Protein AF-A0A7S0FJV2-F1 (afdb_monomer_lite)

Sequence (209 aa):
AKVSASIRRDFRAVAHKWACENKHIDLDEATIHVRCGDIIQSRGWTEYGFIPYRAYSRILQQTTRSIGIITSSFDRDECRSNDCAHIDKCKVLIMDLQSFLQETYPHAKVSIRNEPEETLVSAFSRMTLSMRSVCSPSTFCLYPTIATVGEGYFARSDLYPFVSEIAAQPDSNLRVIEEDFLSIQQMYELNLTSTEALIGWLRRTSSEK

Organism: NCBI:txid265543

Radius of gyration: 16.4 Å; chains: 1; bounding box: 47×38×43 Å

Structure (mmCIF, N/CA/C/O backbone):
data_AF-A0A7S0FJV2-F1
#
_entry.id   AF-A0A7S0FJV2-F1
#
loop_
_atom_site.group_PDB
_atom_site.id
_atom_site.type_symbol
_atom_site.label_atom_id
_atom_site.label_alt_id
_atom_site.label_comp_id
_atom_site.label_asym_id
_atom_site.label_entity_id
_atom_site.label_seq_id
_atom_site.pdbx_PDB_ins_code
_atom_site.Cartn_x
_atom_site.Cartn_y
_atom_site.Cartn_z
_atom_site.occupancy
_atom_site.B_iso_or_equiv
_atom_site.auth_seq_id
_atom_site.auth_comp_id
_atom_site.auth_asym_id
_atom_site.auth_atom_id
_atom_site.pdbx_PDB_model_num
ATOM 1 N N . ALA A 1 1 ? -2.326 5.764 -22.444 1.00 60.31 1 ALA A N 1
ATOM 2 C CA . ALA A 1 1 ? -1.489 4.842 -23.238 1.00 60.31 1 ALA A CA 1
ATOM 3 C C . ALA A 1 1 ? 0.007 5.193 -23.196 1.00 60.31 1 ALA A C 1
ATOM 5 O O . ALA A 1 1 ? 0.760 4.476 -22.556 1.00 60.31 1 ALA A O 1
ATOM 6 N N . LYS A 1 2 ? 0.491 6.288 -23.816 1.00 63.69 2 LYS A N 1
ATOM 7 C CA . LYS A 1 2 ? 1.955 6.550 -23.883 1.00 63.69 2 LYS A CA 1
ATOM 8 C C . LYS A 1 2 ? 2.614 6.871 -22.528 1.00 63.69 2 LYS A C 1
ATOM 10 O O . LYS A 1 2 ? 3.722 6.414 -22.270 1.00 63.69 2 LYS A O 1
ATOM 15 N N . VAL A 1 3 ? 1.926 7.618 -21.660 1.00 67.62 3 VAL A N 1
ATOM 16 C CA . VAL A 1 3 ? 2.462 8.043 -20.351 1.00 67.62 3 VAL A CA 1
ATOM 17 C C . VAL A 1 3 ? 2.619 6.859 -19.389 1.00 67.62 3 VAL A C 1
ATOM 19 O O . VAL A 1 3 ? 3.683 6.694 -18.800 1.00 67.62 3 VAL A O 1
ATOM 22 N N . SER A 1 4 ? 1.621 5.973 -19.299 1.00 76.38 4 SER A N 1
ATOM 23 C CA . SER A 1 4 ? 1.687 4.764 -18.463 1.00 76.38 4 SER A CA 1
ATOM 24 C C . SER A 1 4 ? 2.800 3.813 -18.911 1.00 76.38 4 SER A C 1
ATOM 26 O O . SER A 1 4 ? 3.532 3.293 -18.075 1.00 76.38 4 SER A O 1
ATOM 28 N N . ALA A 1 5 ? 2.996 3.632 -20.221 1.00 84.00 5 ALA A N 1
ATOM 29 C CA . ALA A 1 5 ? 4.076 2.797 -20.741 1.00 84.00 5 ALA A CA 1
ATOM 30 C C . ALA A 1 5 ? 5.479 3.323 -20.374 1.00 84.00 5 ALA A C 1
ATOM 32 O O . ALA A 1 5 ? 6.322 2.528 -19.955 1.00 84.00 5 ALA A O 1
ATOM 33 N N . SER A 1 6 ? 5.724 4.639 -20.479 1.00 88.25 6 SER A N 1
ATOM 34 C CA . SER A 1 6 ? 7.012 5.230 -20.070 1.00 88.25 6 SER A CA 1
ATOM 35 C C . SER A 1 6 ? 7.238 5.093 -18.568 1.00 88.25 6 SER A C 1
ATOM 37 O O . SER A 1 6 ? 8.293 4.616 -18.167 1.00 88.25 6 SER A O 1
ATOM 39 N N . ILE A 1 7 ? 6.228 5.417 -17.748 1.00 89.00 7 ILE A N 1
ATOM 40 C CA . ILE A 1 7 ? 6.303 5.281 -16.283 1.00 89.00 7 ILE A CA 1
ATOM 41 C C . ILE A 1 7 ? 6.693 3.853 -15.903 1.00 89.00 7 ILE A C 1
ATOM 43 O O . ILE A 1 7 ? 7.646 3.662 -15.151 1.00 89.00 7 ILE A O 1
ATOM 47 N N . ARG A 1 8 ? 6.007 2.847 -16.465 1.00 91.31 8 ARG A N 1
ATOM 48 C CA . ARG A 1 8 ? 6.313 1.434 -16.204 1.00 91.31 8 ARG A CA 1
ATOM 49 C C . ARG A 1 8 ? 7.752 1.093 -16.558 1.00 91.31 8 ARG A C 1
ATOM 51 O O . ARG A 1 8 ? 8.436 0.472 -15.754 1.00 91.31 8 ARG A O 1
ATOM 58 N N . ARG A 1 9 ? 8.215 1.487 -17.746 1.00 93.88 9 ARG A N 1
ATOM 59 C CA . ARG A 1 9 ? 9.586 1.211 -18.191 1.00 93.88 9 ARG A CA 1
ATOM 60 C C . ARG A 1 9 ? 10.610 1.827 -17.239 1.00 93.88 9 ARG A C 1
ATOM 62 O O . ARG A 1 9 ? 11.524 1.130 -16.809 1.00 93.88 9 ARG A O 1
ATOM 69 N N . ASP A 1 10 ? 10.447 3.104 -16.917 1.00 94.50 10 ASP A N 1
ATOM 70 C CA . ASP A 1 10 ? 11.456 3.873 -16.193 1.00 94.50 10 ASP A CA 1
ATOM 71 C C . ASP A 1 10 ? 11.527 3.432 -14.717 1.00 94.50 10 ASP A C 1
ATOM 73 O O . ASP A 1 10 ? 12.614 3.144 -14.215 1.00 94.50 10 ASP A O 1
ATOM 77 N N . PHE A 1 11 ? 10.381 3.244 -14.048 1.00 95.38 11 PHE A N 1
ATOM 78 C CA . PHE A 1 11 ? 10.344 2.709 -12.679 1.00 95.38 11 PHE A CA 1
ATOM 79 C C . PHE A 1 11 ? 10.870 1.274 -12.600 1.00 95.38 11 PHE A C 1
ATOM 81 O O . PHE A 1 11 ? 11.660 0.969 -11.708 1.00 95.38 11 PHE A O 1
ATOM 88 N N . ARG A 1 12 ? 10.490 0.391 -13.536 1.00 96.38 12 ARG A N 1
ATOM 89 C CA . ARG A 1 12 ? 11.001 -0.991 -13.552 1.00 96.38 12 ARG A CA 1
ATOM 90 C C . ARG A 1 12 ? 12.506 -1.029 -13.773 1.00 96.38 12 ARG A C 1
ATOM 92 O O . ARG A 1 12 ? 13.179 -1.814 -13.118 1.00 96.38 12 ARG A O 1
ATOM 99 N N . ALA A 1 13 ? 13.052 -0.181 -14.646 1.00 97.12 13 ALA A N 1
ATOM 100 C CA . ALA A 1 13 ? 14.495 -0.108 -14.866 1.00 97.12 13 ALA A CA 1
ATOM 101 C C . ALA A 1 13 ? 15.247 0.289 -13.584 1.00 97.12 13 ALA A C 1
ATOM 103 O O . ALA A 1 13 ? 16.232 -0.360 -13.227 1.00 97.12 13 ALA A O 1
ATOM 104 N N . VAL A 1 14 ? 14.755 1.304 -12.865 1.00 96.62 14 VAL A N 1
ATOM 105 C CA . VAL A 1 14 ? 15.320 1.717 -11.570 1.00 96.62 14 VAL A CA 1
ATOM 106 C C . VAL A 1 14 ? 15.195 0.598 -10.536 1.00 96.62 14 VAL A C 1
ATOM 108 O O . VAL A 1 14 ? 16.185 0.258 -9.893 1.00 96.62 14 VAL A O 1
ATOM 111 N N . ALA A 1 15 ? 14.018 -0.020 -10.421 1.00 96.88 15 ALA A N 1
ATOM 112 C CA . ALA A 1 15 ? 13.769 -1.082 -9.453 1.00 96.88 15 ALA A CA 1
ATOM 113 C C . ALA A 1 15 ? 14.636 -2.323 -9.708 1.00 96.88 15 ALA A C 1
ATOM 115 O O . ALA A 1 15 ? 15.231 -2.868 -8.781 1.00 96.88 15 ALA A O 1
ATOM 116 N N . HIS A 1 16 ? 14.776 -2.743 -10.969 1.00 96.44 16 HIS A N 1
ATOM 117 C CA . HIS A 1 16 ? 15.658 -3.846 -11.345 1.00 96.44 16 HIS A CA 1
ATOM 118 C C . HIS A 1 16 ? 17.121 -3.537 -11.046 1.00 96.44 16 HIS A C 1
ATOM 120 O O . HIS A 1 16 ? 17.819 -4.392 -10.504 1.00 96.44 16 HIS A O 1
ATOM 126 N N . LYS A 1 17 ? 17.590 -2.324 -11.367 1.00 97.12 17 LYS A N 1
ATOM 127 C CA . LYS A 1 17 ? 18.953 -1.905 -11.030 1.00 97.12 17 LYS A CA 1
ATOM 128 C C . LYS A 1 17 ? 19.183 -1.975 -9.519 1.00 97.12 17 LYS A C 1
ATOM 130 O O . LYS A 1 17 ? 20.144 -2.606 -9.087 1.00 97.12 17 LYS A O 1
ATOM 135 N N . TRP A 1 18 ? 18.266 -1.413 -8.732 1.00 96.62 18 TRP A N 1
ATOM 136 C CA . TRP A 1 18 ? 18.339 -1.449 -7.274 1.00 96.62 18 TRP A CA 1
ATOM 137 C C . TRP A 1 18 ? 18.360 -2.886 -6.735 1.00 96.62 18 TRP A C 1
ATOM 139 O O . TRP A 1 18 ? 19.206 -3.210 -5.906 1.00 96.62 18 TRP A O 1
ATOM 149 N N . ALA A 1 19 ? 17.509 -3.780 -7.247 1.00 94.75 19 ALA A N 1
ATOM 150 C CA . ALA A 1 19 ? 17.486 -5.183 -6.827 1.00 94.75 19 ALA A CA 1
ATOM 151 C C . ALA A 1 19 ? 18.783 -5.934 -7.184 1.00 94.75 19 ALA A C 1
ATOM 153 O O . ALA A 1 19 ? 19.261 -6.760 -6.407 1.00 94.75 19 ALA A O 1
ATOM 154 N N . CYS A 1 20 ? 19.394 -5.629 -8.333 1.00 95.62 20 CYS A N 1
ATOM 155 C CA . CYS A 1 20 ? 20.691 -6.186 -8.722 1.00 95.62 20 CYS A CA 1
ATOM 156 C C . CYS A 1 20 ? 21.828 -5.750 -7.786 1.00 95.62 20 CYS A C 1
ATOM 158 O O . CYS A 1 20 ? 22.738 -6.541 -7.530 1.00 95.62 20 CYS A O 1
ATOM 160 N N . GLU A 1 21 ? 21.775 -4.513 -7.291 1.00 95.88 21 GLU A N 1
ATOM 161 C CA . GLU A 1 21 ? 22.756 -3.934 -6.365 1.00 95.88 21 GLU A CA 1
ATOM 162 C C . GLU A 1 21 ? 22.513 -4.382 -4.910 1.00 95.88 21 GLU A C 1
ATOM 164 O O . GLU A 1 21 ? 23.459 -4.484 -4.132 1.00 95.88 21 GLU A O 1
ATOM 169 N N . ASN A 1 22 ? 21.274 -4.741 -4.555 1.00 94.12 22 ASN A N 1
ATOM 170 C CA . ASN A 1 22 ? 20.848 -5.050 -3.186 1.00 94.12 22 ASN A CA 1
ATOM 171 C C . ASN A 1 22 ? 20.322 -6.485 -3.028 1.00 94.12 22 ASN A C 1
ATOM 173 O O . ASN A 1 22 ? 19.273 -6.722 -2.435 1.00 94.12 22 ASN A O 1
ATOM 177 N N . LYS A 1 23 ? 21.074 -7.475 -3.522 1.00 89.25 23 LYS A N 1
ATOM 178 C CA . LYS A 1 23 ? 20.675 -8.902 -3.522 1.00 89.25 23 LYS A CA 1
ATOM 179 C C . LYS A 1 23 ? 20.395 -9.512 -2.143 1.00 89.25 23 LYS A C 1
ATOM 181 O O . LYS A 1 23 ? 19.857 -10.609 -2.069 1.00 89.25 23 LYS A O 1
ATOM 186 N N . HIS A 1 24 ? 20.818 -8.843 -1.074 1.00 87.75 24 HIS A N 1
ATOM 187 C CA . HIS A 1 24 ? 20.597 -9.270 0.305 1.00 87.75 24 HIS A CA 1
ATOM 188 C C . HIS A 1 24 ? 19.218 -8.855 0.842 1.00 87.75 24 HIS A C 1
ATOM 190 O O . HIS A 1 24 ? 18.839 -9.296 1.922 1.00 87.75 24 HIS A O 1
ATOM 196 N N . ILE A 1 25 ? 18.480 -8.004 0.120 1.00 86.81 25 ILE A N 1
ATOM 197 C CA . ILE A 1 25 ? 17.163 -7.534 0.540 1.00 86.81 25 ILE A CA 1
ATOM 198 C C . ILE A 1 25 ? 16.079 -8.456 -0.020 1.00 86.81 25 ILE A C 1
ATOM 200 O O . ILE A 1 25 ? 15.917 -8.589 -1.233 1.00 86.81 25 ILE A O 1
ATOM 204 N N . ASP A 1 26 ? 15.292 -9.042 0.881 1.00 89.12 26 ASP A N 1
ATOM 205 C CA . ASP A 1 26 ? 14.127 -9.852 0.528 1.00 89.12 26 ASP A CA 1
ATOM 206 C C . ASP A 1 26 ? 13.059 -8.994 -0.161 1.00 89.12 26 ASP A C 1
ATOM 208 O O . ASP A 1 26 ? 12.546 -8.042 0.436 1.00 89.12 26 ASP A O 1
ATOM 212 N N . LEU A 1 27 ? 12.682 -9.360 -1.386 1.00 95.12 27 LEU A N 1
ATOM 213 C CA . LEU A 1 27 ? 11.499 -8.828 -2.063 1.00 95.12 27 LEU A CA 1
ATOM 214 C C . LEU A 1 27 ? 10.254 -9.626 -1.664 1.00 95.12 27 LEU A C 1
ATOM 216 O O . LEU A 1 27 ? 10.290 -10.853 -1.552 1.00 95.12 27 LEU A O 1
ATOM 220 N N . ASP A 1 28 ? 9.144 -8.920 -1.478 1.00 97.62 28 ASP A N 1
ATOM 221 C CA . ASP A 1 28 ? 7.864 -9.531 -1.135 1.00 97.62 28 ASP A CA 1
ATOM 222 C C . ASP A 1 28 ? 7.070 -9.890 -2.396 1.00 97.62 28 ASP A C 1
ATOM 224 O O . ASP A 1 28 ? 7.066 -9.151 -3.383 1.00 97.62 28 ASP A O 1
ATOM 228 N N . GLU A 1 29 ? 6.368 -11.023 -2.363 1.00 97.81 29 GLU A N 1
ATOM 229 C CA . GLU A 1 29 ? 5.484 -11.438 -3.452 1.00 97.81 29 GLU A CA 1
ATOM 230 C C . GLU A 1 29 ? 4.311 -10.461 -3.600 1.00 97.81 29 GLU A C 1
ATOM 232 O O . GLU A 1 29 ? 3.931 -10.107 -4.718 1.00 97.81 29 GLU A O 1
ATOM 237 N N . ALA A 1 30 ? 3.780 -9.980 -2.475 1.00 98.62 30 ALA A N 1
ATOM 238 C CA . ALA A 1 30 ? 2.807 -8.905 -2.427 1.00 98.62 30 ALA A CA 1
ATOM 239 C C . ALA A 1 30 ? 3.289 -7.744 -1.554 1.00 98.62 30 ALA A C 1
ATOM 241 O O . ALA A 1 30 ? 3.930 -7.936 -0.524 1.00 98.62 30 ALA A O 1
ATOM 242 N N . THR A 1 31 ? 2.925 -6.527 -1.934 1.00 98.62 31 THR A N 1
ATOM 243 C CA . THR A 1 31 ? 3.231 -5.312 -1.179 1.00 98.62 31 THR A CA 1
ATOM 244 C C . THR A 1 31 ? 1.975 -4.501 -0.943 1.00 98.62 31 THR A C 1
ATOM 246 O O . THR A 1 31 ? 1.162 -4.335 -1.849 1.00 98.62 31 THR A O 1
ATOM 249 N N . ILE A 1 32 ? 1.835 -3.949 0.255 1.00 98.62 32 ILE A N 1
ATOM 250 C CA . ILE A 1 32 ? 0.732 -3.071 0.633 1.00 98.62 32 ILE A CA 1
ATOM 251 C C . ILE A 1 32 ? 1.340 -1.772 1.132 1.00 98.62 32 ILE A C 1
ATOM 253 O O . ILE A 1 32 ? 2.047 -1.775 2.132 1.00 98.62 32 ILE A O 1
ATOM 257 N N . HIS A 1 33 ? 1.056 -0.658 0.470 1.00 97.81 33 HIS A N 1
ATOM 258 C CA . HIS A 1 33 ? 1.359 0.655 1.018 1.00 97.81 33 HIS A CA 1
ATOM 259 C C . HIS A 1 33 ? 0.178 1.159 1.847 1.00 97.81 33 HIS A C 1
ATOM 261 O O . HIS A 1 33 ? -0.945 1.257 1.339 1.00 97.81 33 HIS A O 1
ATOM 267 N N . VAL A 1 34 ? 0.458 1.555 3.088 1.00 95.50 34 VAL A N 1
ATOM 268 C CA . VAL A 1 34 ? -0.508 2.186 3.987 1.00 95.50 34 VAL A CA 1
ATOM 269 C C . VAL A 1 34 ? 0.027 3.546 4.415 1.00 95.50 34 VAL A C 1
ATOM 271 O O . VAL A 1 34 ? 1.052 3.647 5.084 1.00 95.50 34 VAL A O 1
ATOM 274 N N . ARG A 1 35 ? -0.689 4.612 4.044 1.00 91.25 35 ARG A N 1
ATOM 275 C CA . ARG A 1 35 ? -0.499 5.931 4.662 1.00 91.25 35 ARG A CA 1
ATOM 276 C C . ARG A 1 35 ? -1.209 5.925 6.006 1.00 91.25 35 ARG A C 1
ATOM 278 O O . ARG A 1 35 ? -2.314 5.404 6.084 1.00 91.25 35 ARG A O 1
ATOM 285 N N . CYS A 1 36 ? -0.602 6.496 7.039 1.00 84.88 36 CYS A N 1
ATOM 286 C CA . CYS A 1 36 ? -1.218 6.484 8.358 1.00 84.88 36 CYS A CA 1
ATOM 287 C C . CYS A 1 36 ? -1.049 7.787 9.155 1.00 84.88 36 CYS A C 1
ATOM 289 O O . CYS A 1 36 ? -2.040 8.273 9.690 1.00 84.88 36 CYS A O 1
ATOM 291 N N . GLY A 1 37 ? 0.160 8.360 9.233 1.00 78.06 37 GLY A N 1
ATOM 292 C CA . GLY A 1 37 ? 0.485 9.439 10.184 1.00 78.06 37 GLY A CA 1
ATOM 293 C C . GLY A 1 37 ? -0.486 10.622 10.152 1.00 78.06 37 GLY A C 1
ATOM 294 O O . GLY A 1 37 ? -1.312 10.796 11.049 1.00 78.06 37 GLY A O 1
ATOM 295 N N . ASP A 1 38 ? -0.420 11.411 9.091 1.00 73.75 38 ASP A N 1
ATOM 296 C CA . ASP A 1 38 ? -1.220 12.619 8.923 1.00 73.75 38 ASP A CA 1
ATOM 297 C C . ASP A 1 38 ? -2.704 12.384 8.605 1.00 73.75 38 ASP A C 1
ATOM 299 O O . ASP A 1 38 ? -3.506 13.313 8.714 1.00 73.75 38 ASP A O 1
ATOM 303 N N . ILE A 1 39 ? -3.116 11.159 8.269 1.00 80.69 39 ILE A N 1
ATOM 304 C CA . ILE A 1 39 ? -4.518 10.876 7.927 1.00 80.69 39 ILE A CA 1
ATOM 305 C C . ILE A 1 39 ? -5.408 10.635 9.155 1.00 80.69 39 ILE A C 1
ATOM 307 O O . ILE A 1 39 ? -6.621 10.775 9.056 1.00 80.69 39 ILE A O 1
ATOM 311 N N . ILE A 1 40 ? -4.854 10.341 10.337 1.00 76.00 40 ILE A N 1
ATOM 312 C CA . ILE A 1 40 ? -5.668 10.016 11.528 1.00 76.00 40 ILE A CA 1
ATOM 313 C C . ILE A 1 40 ? -6.412 11.233 12.114 1.00 76.00 40 ILE A C 1
ATOM 315 O O . ILE A 1 40 ? -7.407 11.048 12.817 1.00 76.00 40 ILE A O 1
ATOM 319 N N . GLN A 1 41 ? -5.977 12.473 11.852 1.00 69.12 41 GLN A N 1
ATOM 320 C CA . GLN A 1 41 ? -6.631 13.680 12.401 1.00 69.12 41 GLN A CA 1
ATOM 321 C C . GLN A 1 41 ? -6.789 14.852 11.423 1.00 69.12 41 GLN A C 1
ATOM 323 O O . GLN A 1 41 ? -7.254 15.923 11.823 1.00 69.12 41 GLN A O 1
ATOM 328 N N . SER A 1 42 ? -6.445 14.674 10.148 1.00 71.88 42 SER A N 1
ATOM 329 C CA . SER A 1 42 ? -6.661 15.718 9.143 1.00 71.88 42 SER A CA 1
ATOM 330 C C . SER A 1 42 ? -8.153 15.910 8.865 1.00 71.88 42 SER A C 1
ATOM 332 O O . SER A 1 42 ? -8.807 15.080 8.246 1.00 71.88 42 SER A O 1
ATOM 334 N N . ARG A 1 43 ? -8.730 17.021 9.330 1.00 74.06 43 ARG A N 1
ATOM 335 C CA . ARG A 1 43 ? -10.146 17.330 9.085 1.00 74.06 43 ARG A CA 1
ATOM 336 C C . ARG A 1 43 ? -10.367 17.800 7.648 1.00 74.06 43 ARG A C 1
ATOM 338 O O . ARG A 1 43 ? -9.667 18.687 7.174 1.00 74.06 43 ARG A O 1
ATOM 345 N N . GLY A 1 44 ? -11.403 17.259 7.008 1.00 75.00 44 GLY A N 1
ATOM 346 C CA . GLY A 1 44 ? -11.912 17.747 5.721 1.00 75.00 44 GLY A CA 1
ATOM 347 C C . GLY A 1 44 ? -11.227 17.179 4.479 1.00 75.00 44 GLY A C 1
ATOM 348 O O . GLY A 1 44 ? -11.586 17.574 3.377 1.00 75.00 44 GLY A O 1
ATOM 349 N N . TRP A 1 45 ? -10.273 16.262 4.635 1.00 83.19 45 TRP A N 1
ATOM 350 C CA . TRP A 1 45 ? -9.694 15.529 3.511 1.00 83.19 45 TRP A CA 1
ATOM 351 C C . TRP A 1 45 ? -10.605 14.361 3.131 1.00 83.19 45 TRP A C 1
ATOM 353 O O . TRP A 1 45 ? -10.919 13.500 3.959 1.00 83.19 45 TRP A O 1
ATOM 363 N N . THR A 1 46 ? -11.033 14.339 1.875 1.00 88.19 46 THR A N 1
ATOM 364 C CA . THR A 1 46 ? -11.916 13.305 1.315 1.00 88.19 46 THR A CA 1
ATOM 365 C C . THR A 1 46 ? -11.152 12.328 0.440 1.00 88.19 46 THR A C 1
ATOM 367 O O . THR A 1 46 ? -11.601 11.210 0.212 1.00 88.19 46 THR A O 1
ATOM 370 N N . GLU A 1 47 ? -9.970 12.729 -0.013 1.00 91.06 47 GLU A N 1
ATOM 371 C CA . GLU A 1 47 ? -9.140 12.026 -0.973 1.00 91.06 47 GLU A CA 1
ATOM 372 C C . GLU A 1 47 ? -8.173 11.018 -0.326 1.00 91.06 47 GLU A C 1
ATOM 374 O O . GLU A 1 47 ? -7.529 10.236 -1.030 1.00 91.06 47 GLU A O 1
ATOM 379 N N . TYR A 1 48 ? -8.081 11.000 1.006 1.00 92.00 48 TYR A N 1
ATOM 380 C CA . TYR A 1 48 ? -7.235 10.090 1.782 1.00 92.00 48 TYR A CA 1
ATOM 381 C C . TYR A 1 48 ? -8.047 9.249 2.758 1.00 92.00 48 TYR A C 1
ATOM 383 O O . TYR A 1 48 ? -9.085 9.687 3.256 1.00 92.00 48 TYR A O 1
ATOM 391 N N . GLY A 1 49 ? -7.539 8.057 3.077 1.00 92.94 49 GLY A N 1
ATOM 392 C CA . GLY A 1 49 ? -8.150 7.188 4.071 1.00 92.94 49 GLY A CA 1
ATOM 393 C C . GLY A 1 49 ? -7.636 5.752 4.031 1.00 92.94 49 GLY A C 1
ATOM 394 O O . GLY A 1 49 ? -6.582 5.469 3.454 1.00 92.94 49 GLY A O 1
ATOM 395 N N . PHE A 1 50 ? -8.390 4.848 4.652 1.00 94.69 50 PHE A N 1
ATOM 396 C CA . PHE A 1 50 ? -7.979 3.464 4.888 1.00 94.69 50 PHE A CA 1
ATOM 397 C C . PHE A 1 50 ? -8.786 2.467 4.059 1.00 94.69 50 PHE A C 1
ATOM 399 O O . PHE A 1 50 ? -10.010 2.529 4.001 1.00 94.69 50 PHE A O 1
ATOM 406 N N . ILE A 1 51 ? -8.105 1.497 3.453 1.00 95.75 51 ILE A N 1
ATOM 407 C CA . ILE A 1 51 ? -8.764 0.388 2.759 1.00 95.75 51 ILE A CA 1
ATOM 408 C C . ILE A 1 51 ? -9.297 -0.604 3.814 1.00 95.75 51 ILE A C 1
ATOM 410 O O . ILE A 1 51 ? -8.537 -0.990 4.707 1.00 95.75 51 ILE A O 1
ATOM 414 N N . PRO A 1 52 ? -10.566 -1.052 3.735 1.00 96.06 52 PRO A N 1
ATOM 415 C CA . PRO A 1 52 ? -11.087 -2.069 4.646 1.00 96.06 52 PRO A CA 1
ATOM 416 C C . PRO A 1 52 ? -10.357 -3.403 4.455 1.00 96.06 52 PRO A C 1
ATOM 418 O O . PRO A 1 52 ? -10.052 -3.807 3.332 1.00 96.06 52 PRO A O 1
ATOM 421 N N . TYR A 1 53 ? -10.132 -4.146 5.539 1.00 96.81 53 TYR A N 1
ATOM 422 C CA . TYR A 1 53 ? -9.247 -5.316 5.523 1.00 96.81 53 TYR A CA 1
ATOM 423 C C . TYR A 1 53 ? -9.713 -6.433 4.580 1.00 96.81 53 TYR A C 1
ATOM 425 O O . TYR A 1 53 ? -8.905 -7.115 3.944 1.00 96.81 53 TYR A O 1
ATOM 433 N N . ARG A 1 54 ? -11.031 -6.562 4.398 1.00 95.31 54 ARG A N 1
ATOM 434 C CA . ARG A 1 54 ? -11.636 -7.491 3.432 1.00 95.31 54 ARG A CA 1
ATOM 435 C C . ARG A 1 54 ? -11.184 -7.264 1.984 1.00 95.31 54 ARG A C 1
ATOM 437 O O . ARG A 1 54 ? -11.145 -8.225 1.222 1.00 95.31 54 ARG A O 1
ATOM 444 N N . ALA A 1 55 ? -10.822 -6.038 1.601 1.00 96.56 55 ALA A N 1
ATOM 445 C CA . ALA A 1 55 ? -10.339 -5.758 0.250 1.00 96.56 55 ALA A CA 1
ATOM 446 C C . ALA A 1 55 ? -8.996 -6.461 0.002 1.00 96.56 55 ALA A C 1
ATOM 448 O O . ALA A 1 55 ? -8.808 -7.100 -1.030 1.00 96.56 55 ALA A O 1
ATOM 449 N N . TYR A 1 56 ? -8.094 -6.468 0.993 1.00 97.38 56 TYR A N 1
ATOM 450 C CA . TYR A 1 56 ? -6.842 -7.227 0.901 1.00 97.38 56 TYR A CA 1
ATOM 451 C C . TYR A 1 56 ? -7.093 -8.732 0.743 1.00 97.38 56 TYR A C 1
ATOM 453 O O . TYR A 1 56 ? -6.361 -9.404 0.022 1.00 97.38 56 TYR A O 1
ATOM 461 N N . SER A 1 57 ? -8.152 -9.262 1.365 1.00 94.81 57 SER A N 1
ATOM 462 C CA . SER A 1 57 ? -8.538 -10.678 1.233 1.00 94.81 57 SER A CA 1
ATOM 463 C C . SER A 1 57 ? -9.040 -11.053 -0.164 1.00 94.81 57 SER A C 1
ATOM 465 O O . SER A 1 57 ? -8.923 -12.203 -0.570 1.00 94.81 57 SER A O 1
ATOM 467 N N . ARG A 1 58 ? -9.610 -10.092 -0.899 1.00 95.19 58 ARG A N 1
ATOM 468 C CA . ARG A 1 58 ? -10.094 -10.287 -2.275 1.00 95.19 58 ARG A CA 1
ATOM 469 C C . ARG A 1 58 ? -8.990 -10.103 -3.312 1.00 95.19 58 ARG A C 1
ATOM 471 O O . ARG A 1 58 ? -9.023 -10.740 -4.358 1.00 95.19 58 ARG A O 1
ATOM 478 N N . ILE A 1 59 ? -8.029 -9.230 -3.018 1.00 96.88 59 ILE A N 1
ATOM 479 C CA . ILE A 1 59 ? -6.934 -8.887 -3.928 1.00 96.88 59 ILE A CA 1
ATOM 480 C C . ILE A 1 59 ? -5.801 -9.915 -3.862 1.00 96.88 59 ILE A C 1
ATOM 482 O O . ILE A 1 59 ? -5.266 -10.316 -4.897 1.00 96.88 59 ILE A O 1
ATOM 486 N N . LEU A 1 60 ? -5.392 -10.314 -2.656 1.00 97.19 60 LEU A N 1
ATOM 487 C CA . LEU A 1 60 ? -4.267 -11.227 -2.470 1.00 97.19 60 LEU A CA 1
ATOM 488 C C . LEU A 1 60 ? -4.689 -12.685 -2.692 1.00 97.19 60 LEU A C 1
ATOM 490 O O . LEU A 1 60 ? -5.842 -13.064 -2.504 1.00 97.19 60 LEU A O 1
ATOM 494 N N . GLN A 1 61 ? -3.741 -13.518 -3.123 1.00 95.25 61 GLN A N 1
ATOM 495 C CA . GLN A 1 61 ? -3.993 -14.937 -3.362 1.00 95.25 61 GLN A CA 1
ATOM 496 C C . GLN A 1 61 ? -3.719 -15.751 -2.099 1.00 95.25 61 GLN A C 1
ATOM 498 O O . GLN A 1 61 ? -2.763 -15.492 -1.378 1.00 95.25 61 GLN A O 1
ATOM 503 N N . GLN A 1 62 ? -4.488 -16.822 -1.895 1.00 94.88 62 GLN A N 1
ATOM 504 C CA . GLN A 1 62 ? -4.253 -17.784 -0.806 1.00 94.88 62 GLN A CA 1
ATOM 505 C C . GLN A 1 62 ? -2.864 -18.443 -0.871 1.00 94.88 62 GLN A C 1
ATOM 507 O O . GLN A 1 62 ? -2.345 -18.918 0.132 1.00 94.88 62 GLN A O 1
ATOM 512 N N . THR A 1 63 ? -2.245 -18.454 -2.053 1.00 96.56 63 THR A N 1
ATOM 513 C CA . THR A 1 63 ? -0.901 -18.990 -2.289 1.00 96.56 63 THR A CA 1
ATOM 514 C C . THR A 1 63 ? 0.219 -17.969 -2.084 1.00 96.56 63 THR A C 1
ATOM 516 O O . THR A 1 63 ? 1.377 -18.325 -2.287 1.00 96.56 63 THR A O 1
ATOM 519 N N . THR A 1 64 ? -0.089 -16.713 -1.738 1.00 97.44 64 THR A N 1
ATOM 520 C CA . THR A 1 64 ? 0.926 -15.671 -1.538 1.00 97.44 64 THR A CA 1
ATOM 521 C C . THR A 1 64 ? 1.864 -16.053 -0.396 1.00 97.44 64 THR A C 1
ATOM 523 O O . THR A 1 64 ? 1.415 -16.368 0.701 1.00 97.44 64 THR A O 1
ATOM 526 N N . ARG A 1 65 ? 3.179 -16.034 -0.647 1.00 98.00 65 ARG A N 1
ATOM 527 C CA . ARG A 1 65 ? 4.188 -16.528 0.312 1.00 98.00 65 ARG A CA 1
ATOM 528 C C . ARG A 1 65 ? 4.814 -15.441 1.178 1.00 98.00 65 ARG A C 1
ATOM 530 O O . ARG A 1 65 ? 5.305 -15.734 2.267 1.00 98.00 65 ARG A O 1
ATOM 537 N N . SER A 1 66 ? 4.818 -14.196 0.716 1.00 98.56 66 SER A N 1
ATOM 538 C CA . SER A 1 66 ? 5.334 -13.057 1.477 1.00 98.56 66 SER A CA 1
ATOM 539 C C . SER A 1 66 ? 4.539 -11.791 1.190 1.00 98.56 66 SER A C 1
ATOM 541 O O . SER A 1 66 ? 4.169 -11.521 0.045 1.00 98.56 66 SER A O 1
ATOM 543 N N . ILE A 1 67 ? 4.264 -11.031 2.249 1.00 98.75 67 ILE A N 1
ATOM 544 C CA . ILE A 1 67 ? 3.505 -9.783 2.205 1.00 98.75 67 ILE A CA 1
ATOM 545 C C . ILE A 1 67 ? 4.303 -8.707 2.946 1.00 98.75 67 ILE A C 1
ATOM 547 O O . ILE A 1 67 ? 4.530 -8.816 4.152 1.00 98.75 67 ILE A O 1
ATOM 551 N N . GLY A 1 68 ? 4.705 -7.658 2.231 1.00 98.50 68 GLY A N 1
ATOM 552 C CA . GLY A 1 68 ? 5.384 -6.492 2.791 1.00 98.50 68 GLY A CA 1
ATOM 553 C C . GLY A 1 68 ? 4.428 -5.321 2.997 1.00 98.50 68 GLY A C 1
ATOM 554 O O . GLY A 1 68 ? 3.858 -4.821 2.029 1.00 98.50 68 GLY A O 1
ATOM 555 N N . ILE A 1 69 ? 4.273 -4.846 4.232 1.00 98.50 69 ILE A N 1
ATOM 556 C CA . ILE A 1 69 ? 3.506 -3.636 4.554 1.00 98.50 69 ILE A CA 1
ATOM 557 C C . ILE A 1 69 ? 4.464 -2.447 4.590 1.00 98.50 69 ILE A C 1
ATOM 559 O O . ILE A 1 69 ? 5.274 -2.327 5.501 1.00 98.50 69 ILE A O 1
ATOM 563 N N . ILE A 1 70 ? 4.369 -1.564 3.605 1.00 97.50 70 ILE A N 1
ATOM 564 C CA . ILE A 1 70 ? 5.176 -0.351 3.485 1.00 97.50 70 ILE A CA 1
ATOM 565 C C . ILE A 1 70 ? 4.417 0.800 4.144 1.00 97.50 70 ILE A C 1
ATOM 567 O O . ILE A 1 70 ? 3.286 1.113 3.767 1.00 97.50 70 ILE A O 1
ATOM 571 N N . THR A 1 71 ? 5.048 1.435 5.124 1.00 95.00 71 THR A N 1
ATOM 572 C CA . THR A 1 71 ? 4.507 2.570 5.883 1.00 95.00 71 THR A CA 1
ATOM 573 C C . THR A 1 71 ? 5.659 3.473 6.330 1.00 95.00 71 THR A C 1
ATOM 575 O O . THR A 1 71 ? 6.823 3.093 6.229 1.00 95.00 71 THR A O 1
ATOM 578 N N . SER A 1 72 ? 5.351 4.669 6.828 1.00 90.00 72 SER A N 1
ATOM 579 C CA . SER A 1 72 ? 6.341 5.536 7.475 1.00 90.00 72 SER A CA 1
ATOM 580 C C . SER A 1 72 ? 6.981 4.868 8.703 1.00 90.00 72 SER A C 1
ATOM 582 O O . SER A 1 72 ? 6.355 4.019 9.350 1.00 90.00 72 SER A O 1
ATOM 584 N N . SER A 1 73 ? 8.203 5.295 9.042 1.00 87.50 73 SER A N 1
ATOM 585 C CA . SER A 1 73 ? 8.907 4.879 10.264 1.00 87.50 73 SER A CA 1
ATOM 586 C C . SER A 1 73 ? 8.038 5.114 11.507 1.00 87.50 73 SER A C 1
ATOM 588 O O . SER A 1 73 ? 7.246 6.062 11.569 1.00 87.50 73 SER A O 1
ATOM 590 N N . PHE A 1 74 ? 8.160 4.210 12.482 1.00 87.69 74 PHE A N 1
ATOM 591 C CA . PHE A 1 74 ? 7.583 4.395 13.818 1.00 87.69 74 PHE A CA 1
ATOM 592 C C . PHE A 1 74 ? 8.554 5.084 14.777 1.00 87.69 74 PHE A C 1
ATOM 594 O O . PHE A 1 74 ? 8.208 5.282 15.943 1.00 87.69 74 PHE A O 1
ATOM 601 N N . ASP A 1 75 ? 9.757 5.420 14.319 1.00 82.44 75 ASP A N 1
ATOM 602 C CA . ASP A 1 75 ? 10.696 6.190 15.113 1.00 82.44 75 ASP A CA 1
ATOM 603 C C . ASP A 1 75 ? 10.262 7.663 15.161 1.00 82.44 75 ASP A C 1
ATOM 605 O O . ASP A 1 75 ? 9.923 8.279 14.146 1.00 82.44 75 ASP A O 1
ATOM 609 N N . ARG A 1 76 ? 10.253 8.229 16.371 1.00 76.44 76 ARG A N 1
ATOM 610 C CA . ARG A 1 76 ? 9.949 9.644 16.611 1.00 76.44 76 ARG A CA 1
ATOM 611 C C . ARG A 1 76 ? 11.067 10.564 16.133 1.00 76.44 76 ARG A C 1
ATOM 613 O O . ARG A 1 76 ? 10.801 11.737 15.896 1.00 76.44 76 ARG A O 1
ATOM 620 N N . ASP A 1 77 ? 12.278 10.047 15.983 1.00 76.12 77 ASP A N 1
ATOM 621 C CA . ASP A 1 77 ? 13.410 10.828 15.492 1.00 76.12 77 ASP A CA 1
ATOM 622 C C . ASP A 1 77 ? 13.466 10.845 13.953 1.00 76.12 77 ASP A C 1
ATOM 624 O O . ASP A 1 77 ? 14.107 11.711 13.356 1.00 76.12 77 ASP A O 1
ATOM 628 N N . GLU A 1 78 ? 12.722 9.948 13.297 1.00 72.75 78 GLU A N 1
ATOM 629 C CA . GLU A 1 78 ? 12.665 9.811 11.833 1.00 72.75 78 GLU A CA 1
ATOM 630 C C . GLU A 1 78 ? 11.294 10.163 11.236 1.00 72.75 78 GLU A C 1
ATOM 632 O O . GLU A 1 78 ? 11.090 10.115 10.017 1.00 72.75 78 GLU A O 1
ATOM 637 N N . CYS A 1 79 ? 10.326 10.527 12.074 1.00 67.12 79 CYS A N 1
ATOM 638 C CA . CYS A 1 79 ? 9.007 10.932 11.616 1.00 67.12 79 CYS A CA 1
ATOM 639 C C . CYS A 1 79 ? 9.014 12.334 11.011 1.00 67.12 79 CYS A C 1
ATOM 641 O O . CYS A 1 79 ? 9.718 13.249 11.441 1.00 67.12 79 CYS A O 1
ATOM 643 N N . ARG A 1 80 ? 8.140 12.551 10.025 1.00 67.31 80 ARG A N 1
ATOM 644 C CA . ARG A 1 80 ? 7.813 13.915 9.601 1.00 67.31 80 ARG A CA 1
ATOM 645 C C . ARG A 1 80 ? 7.093 14.626 10.738 1.00 67.31 80 ARG A C 1
ATOM 647 O O . ARG A 1 80 ? 6.229 14.032 11.375 1.00 67.31 80 ARG A O 1
ATOM 654 N N . SER A 1 81 ? 7.360 15.919 10.911 1.00 69.25 81 SER A N 1
ATOM 655 C CA . SER A 1 81 ? 6.784 16.762 11.974 1.00 69.25 81 SER A CA 1
ATOM 656 C C . SER A 1 81 ? 5.276 16.576 12.188 1.00 69.25 81 SER A C 1
ATOM 658 O O . SER A 1 81 ? 4.810 16.577 13.324 1.00 69.25 81 SER A O 1
ATOM 660 N N . ASN A 1 82 ? 4.520 16.391 11.103 1.00 66.81 82 ASN A N 1
ATOM 661 C CA . ASN A 1 82 ? 3.062 16.251 11.132 1.00 66.81 82 ASN A CA 1
ATOM 662 C C . ASN A 1 82 ? 2.590 14.832 11.502 1.00 66.81 82 ASN A C 1
ATOM 664 O O . ASN A 1 82 ? 1.462 14.669 11.954 1.00 66.81 82 ASN A O 1
ATOM 668 N N . ASP A 1 83 ? 3.446 13.821 11.344 1.00 65.75 83 ASP A N 1
ATOM 669 C CA . ASP A 1 83 ? 3.144 12.416 11.639 1.00 65.75 83 ASP A CA 1
ATOM 670 C C . ASP A 1 83 ? 3.498 12.054 13.093 1.00 65.75 83 ASP A C 1
ATOM 672 O O . ASP A 1 83 ? 2.873 11.177 13.694 1.00 65.75 83 ASP A O 1
ATOM 676 N N . CYS A 1 84 ? 4.472 12.754 13.687 1.00 71.62 84 CYS A N 1
ATOM 677 C CA . CYS A 1 84 ? 5.049 12.433 14.996 1.00 71.62 84 CYS A CA 1
ATOM 678 C C . CYS A 1 84 ? 4.029 12.372 16.144 1.00 71.62 84 CYS A C 1
ATOM 680 O O . CYS A 1 84 ? 4.172 11.574 17.073 1.00 71.62 84 CYS A O 1
ATOM 682 N N . ALA A 1 85 ? 2.971 13.185 16.079 1.00 76.56 85 ALA A N 1
ATOM 683 C CA . ALA A 1 85 ? 1.905 13.199 17.080 1.00 76.56 85 ALA A CA 1
ATOM 684 C C . ALA A 1 85 ? 1.006 11.947 17.037 1.00 76.56 85 ALA A C 1
ATOM 686 O O . ALA A 1 85 ? 0.218 11.716 17.959 1.00 76.56 85 ALA A O 1
ATOM 687 N N . HIS A 1 86 ? 1.082 11.148 15.969 1.00 81.00 86 HIS A N 1
ATOM 688 C CA . HIS A 1 86 ? 0.146 10.055 15.689 1.00 81.00 86 HIS A CA 1
ATOM 689 C C . HIS A 1 86 ? 0.821 8.701 15.460 1.00 81.00 86 HIS A C 1
ATOM 691 O O . HIS A 1 86 ? 0.128 7.711 15.222 1.00 81.00 86 HIS A O 1
ATOM 697 N N . ILE A 1 87 ? 2.146 8.631 15.612 1.00 85.50 87 ILE A N 1
ATOM 698 C CA . ILE A 1 87 ? 2.932 7.401 15.458 1.00 85.50 87 ILE A CA 1
ATOM 699 C C . ILE A 1 87 ? 2.357 6.240 16.259 1.00 85.50 87 ILE A C 1
ATOM 701 O O . ILE A 1 87 ? 2.213 5.155 15.708 1.00 85.50 87 ILE A O 1
ATOM 705 N N . ASP A 1 88 ? 1.997 6.446 17.530 1.00 88.44 88 ASP A N 1
ATOM 706 C CA . ASP A 1 88 ? 1.536 5.341 18.379 1.00 88.44 88 ASP A CA 1
ATOM 7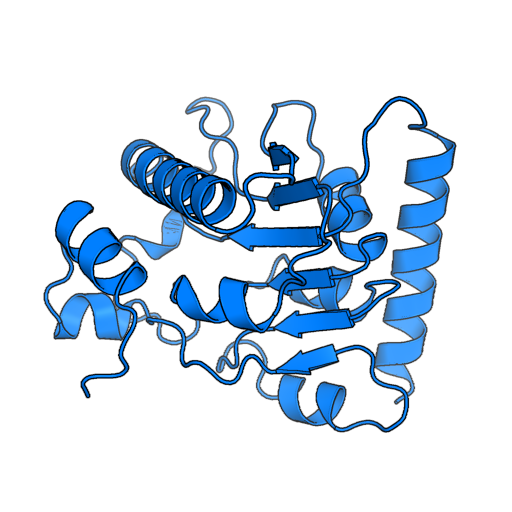07 C C . ASP A 1 88 ? 0.236 4.735 17.839 1.00 88.44 88 ASP A C 1
ATOM 709 O O . ASP A 1 88 ? 0.100 3.516 17.747 1.00 88.44 88 ASP A O 1
ATOM 713 N N . LYS A 1 89 ? -0.703 5.586 17.401 1.00 89.62 89 LYS A N 1
ATOM 714 C CA . LYS A 1 89 ? -1.950 5.130 16.773 1.00 89.62 89 LYS A CA 1
ATOM 715 C C . LYS A 1 89 ? -1.662 4.400 15.467 1.00 89.62 89 LYS A C 1
ATOM 717 O O . LYS A 1 89 ? -2.255 3.358 15.206 1.00 89.62 89 LYS A O 1
ATOM 722 N N . CYS A 1 90 ? -0.718 4.909 14.680 1.00 90.56 90 CYS A N 1
ATOM 723 C CA . CYS A 1 90 ? -0.317 4.260 13.445 1.00 90.56 90 CYS A CA 1
ATOM 724 C C . CYS A 1 90 ? 0.330 2.909 13.642 1.00 90.56 90 CYS A C 1
ATOM 726 O O . CYS A 1 90 ? -0.024 1.957 12.955 1.00 90.56 90 CYS A O 1
ATOM 728 N N . LYS A 1 91 ? 1.223 2.803 14.617 1.00 93.44 91 LYS A N 1
ATOM 729 C CA . LYS A 1 91 ? 1.844 1.545 14.992 1.00 93.44 91 LYS A CA 1
ATOM 730 C C . LYS A 1 91 ? 0.784 0.508 15.349 1.00 93.44 91 LYS A C 1
ATOM 732 O O . LYS A 1 91 ? 0.831 -0.595 14.817 1.00 93.44 91 LYS A O 1
ATOM 737 N N . VAL A 1 92 ? -0.208 0.882 16.161 1.00 95.25 92 VAL A N 1
ATOM 738 C CA . VAL A 1 92 ? -1.321 -0.009 16.523 1.00 95.25 92 VAL A CA 1
ATOM 739 C C . VAL A 1 92 ? -2.122 -0.443 15.288 1.00 95.25 92 VAL A C 1
ATOM 741 O O . VAL A 1 92 ? -2.339 -1.636 15.109 1.00 95.25 92 VAL A O 1
ATOM 744 N N . LEU A 1 93 ? -2.497 0.480 14.395 1.00 95.31 93 LEU A N 1
ATOM 745 C CA . LEU A 1 93 ? -3.253 0.147 13.176 1.00 95.31 93 LEU A CA 1
ATOM 746 C C . LEU A 1 93 ? -2.482 -0.764 12.213 1.00 95.31 93 LEU A C 1
ATOM 748 O O . LEU A 1 93 ? -3.060 -1.678 11.627 1.00 95.31 93 LEU A O 1
ATOM 752 N N . ILE A 1 94 ? -1.185 -0.517 12.028 1.00 96.62 94 ILE A N 1
ATOM 753 C CA . ILE A 1 94 ? -0.347 -1.324 11.137 1.00 96.62 94 ILE A CA 1
ATOM 754 C C . ILE A 1 94 ? -0.092 -2.711 11.736 1.00 96.62 94 ILE A C 1
ATOM 756 O O . ILE A 1 94 ? -0.132 -3.698 11.006 1.00 96.62 94 ILE A O 1
ATOM 760 N N . MET A 1 95 ? 0.124 -2.808 13.051 1.00 97.75 95 MET A N 1
ATOM 761 C CA . MET A 1 95 ? 0.246 -4.096 13.745 1.00 97.75 95 MET A CA 1
ATOM 762 C C . MET A 1 95 ? -1.062 -4.897 13.704 1.00 97.75 95 MET A C 1
ATOM 764 O O . MET A 1 95 ? -1.029 -6.120 13.557 1.00 97.75 95 MET A O 1
ATOM 768 N N . ASP A 1 96 ? -2.211 -4.224 13.778 1.00 98.19 96 ASP A N 1
ATOM 769 C CA . ASP A 1 96 ? -3.519 -4.865 13.625 1.00 98.19 96 ASP A CA 1
ATOM 770 C C . ASP A 1 96 ? -3.707 -5.432 12.211 1.00 98.19 96 ASP A C 1
ATOM 772 O O . ASP A 1 96 ? -4.054 -6.604 12.053 1.00 98.19 96 ASP A O 1
ATOM 776 N N . LEU A 1 97 ? -3.360 -4.649 11.181 1.00 98.06 97 LEU A N 1
ATOM 777 C CA . LEU A 1 97 ? -3.367 -5.103 9.790 1.00 98.06 97 LEU A CA 1
ATOM 778 C C . LEU A 1 97 ? -2.407 -6.279 9.574 1.00 98.06 97 LEU A C 1
ATOM 780 O O . LEU A 1 97 ? -2.770 -7.253 8.915 1.00 98.06 97 LEU A O 1
ATOM 784 N N . GLN A 1 98 ? -1.193 -6.209 10.127 1.00 98.44 98 GLN A N 1
ATOM 785 C CA . GLN A 1 98 ? -0.228 -7.306 10.066 1.00 98.44 98 GLN A CA 1
ATOM 786 C C . GLN A 1 98 ? -0.817 -8.582 10.672 1.00 98.44 98 GLN A C 1
ATOM 788 O O . GLN A 1 98 ? -0.732 -9.641 10.052 1.00 98.44 98 GLN A O 1
ATOM 793 N N . SER A 1 99 ? -1.447 -8.473 11.844 1.00 98.44 99 SER A N 1
ATOM 794 C CA . SER A 1 99 ? -2.077 -9.603 12.535 1.00 98.44 99 SER A CA 1
ATOM 795 C C . SER A 1 99 ? -3.212 -10.195 11.702 1.00 98.44 99 SER A C 1
ATOM 797 O O . SER A 1 99 ? -3.219 -11.395 11.446 1.00 98.44 99 SER A O 1
ATOM 799 N N . PHE A 1 100 ? -4.107 -9.353 11.176 1.00 98.12 100 PHE A N 1
ATOM 800 C CA . PHE A 1 100 ? -5.184 -9.778 10.281 1.00 98.12 100 PHE A CA 1
ATOM 801 C C . PHE A 1 100 ? -4.661 -10.519 9.041 1.00 98.12 100 PHE A C 1
ATOM 803 O O . PHE A 1 100 ? -5.187 -11.569 8.667 1.00 98.12 100 PHE A O 1
ATOM 810 N N . LEU A 1 101 ? -3.621 -9.993 8.389 1.00 98.31 101 LEU A N 1
ATOM 811 C CA . LEU A 1 101 ? -3.031 -10.630 7.211 1.00 98.31 101 LEU A CA 1
ATOM 812 C C . LEU A 1 101 ? -2.360 -11.955 7.573 1.00 98.31 101 LEU A C 1
ATOM 814 O O . LEU A 1 101 ? -2.484 -12.913 6.817 1.00 98.31 101 LEU A O 1
ATOM 818 N N . GLN A 1 102 ? -1.694 -12.035 8.725 1.00 98.25 102 GLN A N 1
ATOM 819 C CA . GLN A 1 102 ? -1.057 -13.265 9.187 1.00 98.25 102 GLN A CA 1
ATOM 820 C C . GLN A 1 102 ? -2.086 -14.349 9.545 1.00 98.25 102 GLN A C 1
ATOM 822 O O . GLN A 1 102 ? -1.860 -15.518 9.242 1.00 98.25 102 GLN A O 1
ATOM 827 N N . GLU A 1 103 ? -3.221 -13.967 10.139 1.00 97.44 103 GLU A N 1
ATOM 828 C CA . GLU A 1 103 ? -4.371 -14.845 10.402 1.00 97.44 103 GLU A CA 1
ATOM 829 C C . GLU A 1 103 ? -5.010 -15.340 9.095 1.00 97.44 103 GLU A C 1
ATOM 831 O O . GLU A 1 103 ? -5.335 -16.519 8.963 1.00 97.44 103 GLU A O 1
ATOM 836 N N . THR A 1 104 ? -5.168 -14.443 8.118 1.00 97.12 104 THR A N 1
ATOM 837 C CA . THR A 1 104 ? -5.812 -14.738 6.827 1.00 97.12 104 THR A CA 1
ATOM 838 C C . THR A 1 104 ? -4.922 -15.584 5.913 1.00 97.12 104 THR A C 1
ATOM 840 O O . THR A 1 104 ? -5.422 -16.425 5.170 1.00 97.12 104 THR A O 1
ATOM 843 N N . TYR A 1 105 ? -3.604 -15.379 5.974 1.00 97.75 105 TYR A N 1
ATOM 844 C CA . TYR A 1 105 ? -2.597 -16.058 5.158 1.00 97.75 105 TYR A CA 1
ATOM 845 C C . TYR A 1 105 ? -1.566 -16.752 6.062 1.00 97.75 105 TYR A C 1
ATOM 847 O O . TYR A 1 105 ? -0.413 -16.320 6.131 1.00 97.75 105 TYR A O 1
ATOM 855 N N . PRO A 1 106 ? -1.934 -17.853 6.744 1.00 97.50 106 PRO A N 1
ATOM 856 C CA . PRO A 1 106 ? -1.095 -18.477 7.773 1.00 97.50 106 PRO A CA 1
ATOM 857 C C . PRO A 1 106 ? 0.238 -19.026 7.245 1.00 97.50 106 PRO A C 1
ATOM 859 O O . PRO A 1 106 ? 1.168 -19.247 8.016 1.00 97.50 106 PRO A O 1
ATOM 862 N N . HIS A 1 107 ? 0.348 -19.250 5.934 1.00 97.62 107 HIS A N 1
ATOM 863 C CA . HIS A 1 107 ? 1.577 -19.706 5.281 1.00 97.62 107 HIS A CA 1
ATOM 864 C C . HIS A 1 107 ? 2.473 -18.560 4.795 1.00 97.62 107 HIS A C 1
ATOM 866 O O . HIS A 1 107 ? 3.633 -18.798 4.461 1.00 97.62 107 HIS A O 1
ATOM 872 N N . ALA A 1 108 ? 1.945 -17.336 4.721 1.00 98.25 108 ALA A N 1
ATOM 873 C CA . ALA A 1 108 ? 2.692 -16.180 4.258 1.00 98.25 108 ALA A CA 1
ATOM 874 C C . ALA A 1 108 ? 3.544 -15.598 5.389 1.00 98.25 108 ALA A C 1
ATOM 876 O O . ALA A 1 108 ? 3.093 -15.489 6.529 1.00 98.25 108 ALA A O 1
ATOM 877 N N . LYS A 1 109 ? 4.756 -15.140 5.064 1.00 98.31 109 LYS A N 1
ATOM 878 C CA . LYS A 1 109 ? 5.525 -14.246 5.938 1.00 98.31 109 LYS A CA 1
ATOM 879 C C . LYS A 1 109 ? 4.988 -12.823 5.780 1.00 98.31 109 LYS A C 1
ATOM 881 O O . LYS A 1 109 ? 5.164 -12.233 4.714 1.00 98.31 109 LYS A O 1
ATOM 886 N N . VAL A 1 110 ? 4.383 -12.256 6.825 1.00 98.50 110 VAL A N 1
ATOM 887 C CA . VAL A 1 110 ? 3.917 -10.858 6.820 1.00 98.50 110 VAL A CA 1
ATOM 888 C C . VAL A 1 110 ? 4.912 -9.968 7.565 1.00 98.50 110 VAL A C 1
ATOM 890 O O . VAL A 1 110 ? 5.160 -10.152 8.755 1.00 98.50 110 VAL A O 1
ATOM 893 N N . SER A 1 111 ? 5.517 -9.007 6.869 1.00 98.06 111 SER A N 1
ATOM 894 C CA . SER A 1 111 ? 6.564 -8.128 7.411 1.00 98.06 111 SER A CA 1
ATOM 895 C C . SER A 1 111 ? 6.207 -6.658 7.231 1.00 98.06 111 SER A C 1
ATOM 897 O O . SER A 1 111 ? 5.713 -6.263 6.178 1.00 98.06 111 SER A O 1
ATOM 899 N N . ILE A 1 112 ? 6.495 -5.835 8.237 1.00 97.81 112 ILE A N 1
ATOM 900 C CA . ILE A 1 112 ? 6.437 -4.376 8.114 1.00 97.81 112 ILE A CA 1
ATOM 901 C C . ILE A 1 112 ? 7.777 -3.912 7.524 1.00 97.81 112 ILE A C 1
ATOM 903 O O . ILE A 1 112 ? 8.835 -4.400 7.910 1.00 97.81 112 ILE A O 1
ATOM 907 N N . ARG A 1 113 ? 7.728 -3.033 6.524 1.00 96.06 113 ARG A N 1
ATOM 908 C CA . ARG A 1 113 ? 8.871 -2.495 5.777 1.00 96.06 113 ARG A CA 1
ATOM 909 C C . ARG A 1 113 ? 8.999 -1.007 6.094 1.00 96.06 113 ARG A C 1
ATOM 911 O O . ARG A 1 113 ? 8.571 -0.169 5.303 1.00 96.06 113 ARG A O 1
ATOM 918 N N . ASN A 1 114 ? 9.498 -0.701 7.286 1.00 93.25 114 ASN A N 1
ATOM 919 C CA . ASN A 1 114 ? 9.678 0.668 7.773 1.00 93.25 114 ASN A CA 1
ATOM 920 C C . ASN A 1 114 ? 10.937 0.836 8.641 1.00 93.25 114 ASN A C 1
ATOM 922 O O . ASN A 1 114 ? 10.969 1.709 9.504 1.00 93.25 114 ASN A O 1
ATOM 926 N N . GLU A 1 115 ? 11.934 -0.023 8.424 1.00 90.75 115 GLU A N 1
ATOM 927 C CA . GLU A 1 115 ? 13.238 0.070 9.084 1.00 90.75 115 GLU A CA 1
ATOM 928 C C . GLU A 1 115 ? 13.964 1.370 8.675 1.00 90.75 115 GLU A C 1
ATOM 930 O O . GLU A 1 115 ? 13.726 1.856 7.563 1.00 90.75 115 GLU A O 1
ATOM 935 N N . PRO A 1 116 ? 14.878 1.908 9.502 1.00 86.94 116 PRO A N 1
ATOM 936 C CA . PRO A 1 116 ? 15.657 3.116 9.196 1.00 86.94 116 PRO A CA 1
ATOM 937 C C . PRO A 1 116 ? 16.386 3.085 7.844 1.00 86.94 116 PRO A C 1
ATOM 939 O O . PRO A 1 116 ? 16.530 4.100 7.160 1.00 86.94 116 PRO A O 1
ATOM 942 N N . GLU A 1 117 ? 16.839 1.905 7.417 1.00 88.94 117 GLU A N 1
ATOM 943 C CA . GLU A 1 117 ? 17.537 1.709 6.145 1.00 88.94 117 GLU A CA 1
ATOM 944 C C . GLU A 1 117 ? 16.586 1.643 4.933 1.00 88.94 117 GLU A C 1
ATOM 946 O O . GLU A 1 117 ? 17.036 1.608 3.782 1.00 88.94 117 GLU A O 1
ATOM 951 N N . GLU A 1 118 ? 15.268 1.623 5.155 1.00 90.62 118 GLU A N 1
ATOM 952 C CA . GLU A 1 118 ? 14.259 1.589 4.100 1.00 90.62 118 GLU A CA 1
ATOM 953 C C . GLU A 1 118 ? 14.153 2.967 3.425 1.00 90.62 118 GLU A C 1
ATOM 955 O O . GLU A 1 118 ? 13.451 3.885 3.844 1.00 90.62 118 GLU A O 1
ATOM 960 N N . THR A 1 119 ? 14.873 3.110 2.319 1.00 92.31 119 THR A N 1
ATOM 961 C CA . THR A 1 119 ? 14.853 4.311 1.481 1.00 92.31 119 THR A CA 1
ATOM 962 C C . THR A 1 119 ? 13.587 4.421 0.619 1.00 92.31 119 THR A C 1
ATOM 964 O O . THR A 1 119 ? 12.874 3.454 0.348 1.00 92.31 119 THR A O 1
ATOM 967 N N . LEU A 1 120 ? 13.361 5.603 0.038 1.00 93.31 120 LEU A N 1
ATOM 968 C CA . LEU A 1 120 ? 12.325 5.788 -0.987 1.00 93.31 120 LEU A CA 1
ATOM 969 C C . LEU A 1 120 ? 12.499 4.822 -2.172 1.00 93.31 120 LEU A C 1
ATOM 971 O O . LEU A 1 120 ? 11.528 4.258 -2.674 1.00 93.31 120 LEU A O 1
ATOM 975 N N . VAL A 1 121 ? 13.744 4.633 -2.622 1.00 95.62 121 VAL A N 1
ATOM 976 C CA . VAL A 1 121 ? 14.057 3.774 -3.771 1.00 95.62 121 VAL A CA 1
ATOM 977 C C . VAL A 1 121 ? 13.768 2.313 -3.443 1.00 95.62 121 VAL A C 1
ATOM 979 O O . VAL A 1 121 ? 13.211 1.618 -4.290 1.00 95.62 121 VAL A O 1
ATOM 982 N N . SER A 1 122 ? 14.081 1.849 -2.231 1.00 95.69 122 SER A N 1
ATOM 983 C CA . SER A 1 122 ? 13.776 0.477 -1.812 1.00 95.69 122 SER A CA 1
ATOM 984 C C . SER A 1 122 ? 12.272 0.248 -1.704 1.00 95.69 122 SER A C 1
ATOM 986 O O . SER A 1 122 ? 11.771 -0.701 -2.308 1.00 95.69 122 SER A O 1
ATOM 988 N N . ALA A 1 123 ? 11.528 1.170 -1.085 1.00 96.75 123 ALA A N 1
ATOM 989 C CA . ALA A 1 123 ? 10.075 1.075 -0.983 1.00 96.75 123 ALA A CA 1
ATOM 990 C C . ALA A 1 123 ? 9.417 1.022 -2.373 1.00 96.75 123 ALA A C 1
ATOM 992 O O . ALA A 1 123 ? 8.613 0.133 -2.665 1.00 96.75 123 ALA A O 1
ATOM 993 N N . PHE A 1 124 ? 9.815 1.921 -3.279 1.00 97.81 124 PHE A N 1
ATOM 994 C CA . PHE A 1 124 ? 9.330 1.920 -4.660 1.00 97.81 124 PHE A CA 1
ATOM 995 C C . PHE A 1 124 ? 9.726 0.650 -5.412 1.00 97.81 124 PHE A C 1
ATOM 997 O O . PHE A 1 124 ? 8.922 0.130 -6.188 1.00 97.81 124 PHE A O 1
ATOM 1004 N N . SER A 1 125 ? 10.928 0.125 -5.176 1.00 97.88 125 SER A N 1
ATOM 1005 C CA . SER A 1 125 ? 11.406 -1.100 -5.820 1.00 97.88 125 SER A CA 1
ATOM 1006 C C . SER A 1 125 ? 10.622 -2.324 -5.361 1.00 97.88 125 SER A C 1
ATOM 1008 O O . SER A 1 125 ? 10.211 -3.115 -6.205 1.00 97.88 125 SER A O 1
ATOM 1010 N N . ARG A 1 126 ? 10.324 -2.446 -4.060 1.00 97.94 126 ARG A N 1
ATOM 1011 C CA . ARG A 1 126 ? 9.457 -3.505 -3.517 1.00 97.94 126 ARG A CA 1
ATOM 1012 C C . ARG A 1 126 ? 8.091 -3.500 -4.199 1.00 97.94 126 ARG A C 1
ATOM 1014 O O . ARG A 1 126 ? 7.657 -4.528 -4.703 1.00 97.94 126 ARG A O 1
ATOM 1021 N N . MET A 1 127 ? 7.452 -2.333 -4.278 1.00 98.38 127 MET A N 1
ATOM 1022 C CA . MET A 1 127 ? 6.141 -2.180 -4.924 1.00 98.38 127 MET A CA 1
ATOM 1023 C C . MET A 1 127 ? 6.174 -2.445 -6.431 1.00 98.38 127 MET A C 1
ATOM 1025 O O . MET A 1 127 ? 5.226 -2.978 -7.005 1.00 98.38 127 MET A O 1
ATOM 1029 N N . THR A 1 128 ? 7.261 -2.049 -7.087 1.00 98.31 128 THR A N 1
ATOM 1030 C CA . THR A 1 128 ? 7.421 -2.220 -8.531 1.00 98.31 128 THR A CA 1
ATOM 1031 C C . THR A 1 128 ? 7.705 -3.680 -8.886 1.00 98.31 128 THR A C 1
ATOM 1033 O O . THR A 1 128 ? 7.252 -4.148 -9.923 1.00 98.31 128 THR A O 1
ATOM 1036 N N . LEU A 1 129 ? 8.442 -4.417 -8.056 1.00 98.06 129 LEU A N 1
ATOM 1037 C CA . LEU A 1 129 ? 8.864 -5.792 -8.348 1.00 98.06 129 LEU A CA 1
ATOM 1038 C C . LEU A 1 129 ? 7.936 -6.868 -7.772 1.00 98.06 129 LEU A C 1
ATOM 1040 O O . LEU A 1 129 ? 8.149 -8.048 -8.049 1.00 98.06 129 LEU A O 1
ATOM 1044 N N . SER A 1 130 ? 6.911 -6.491 -7.008 1.00 97.88 130 SER A N 1
ATOM 1045 C CA . SER A 1 130 ? 5.931 -7.437 -6.480 1.00 97.88 130 SER A CA 1
ATOM 1046 C C . SER A 1 130 ? 4.999 -7.982 -7.572 1.00 97.88 130 SER A C 1
ATOM 1048 O O . SER A 1 130 ? 4.796 -7.389 -8.639 1.00 97.88 130 SER A O 1
ATOM 1050 N N . MET A 1 131 ? 4.411 -9.148 -7.302 1.00 97.88 131 MET A N 1
ATOM 1051 C CA . MET A 1 131 ? 3.359 -9.736 -8.137 1.00 97.88 131 MET A CA 1
ATOM 1052 C C . MET A 1 131 ? 2.011 -9.059 -7.894 1.00 97.88 131 MET A C 1
ATOM 1054 O O . MET A 1 131 ? 1.167 -9.028 -8.791 1.00 97.88 131 MET A O 1
ATOM 1058 N N . ARG A 1 132 ? 1.809 -8.517 -6.688 1.00 98.25 132 ARG A N 1
ATOM 1059 C CA . ARG A 1 132 ? 0.664 -7.673 -6.344 1.00 98.25 132 ARG A CA 1
ATOM 1060 C C . ARG A 1 132 ? 1.104 -6.477 -5.527 1.00 98.25 132 ARG A C 1
ATOM 1062 O O . ARG A 1 132 ? 1.696 -6.647 -4.468 1.00 98.25 132 ARG A O 1
ATOM 1069 N N . SER A 1 133 ? 0.740 -5.285 -5.972 1.00 98.44 133 SER A N 1
ATOM 1070 C CA . SER A 1 133 ? 0.980 -4.054 -5.225 1.00 98.44 133 SER A CA 1
ATOM 1071 C C . SER A 1 133 ? -0.341 -3.376 -4.913 1.00 98.44 133 SER A C 1
ATOM 1073 O O . SER A 1 133 ? -1.096 -3.073 -5.829 1.00 98.44 133 SER A O 1
ATOM 1075 N N . VAL A 1 134 ? -0.639 -3.151 -3.637 1.00 98.50 134 VAL A N 1
ATOM 1076 C CA . VAL A 1 134 ? -1.867 -2.496 -3.180 1.00 98.50 134 VAL A CA 1
ATOM 1077 C C . VAL A 1 134 ? -1.519 -1.130 -2.613 1.00 98.50 134 VAL A C 1
ATOM 1079 O O . VAL A 1 134 ? -0.669 -1.009 -1.735 1.00 98.50 134 VAL A O 1
ATOM 1082 N N . CYS A 1 135 ? -2.189 -0.098 -3.103 1.00 97.25 135 CYS A N 1
ATOM 1083 C CA . CYS A 1 135 ? -1.938 1.286 -2.742 1.00 97.25 135 CYS A CA 1
ATOM 1084 C C . CYS A 1 135 ? -3.214 1.917 -2.185 1.00 97.25 135 CYS A C 1
ATOM 1086 O O . CYS A 1 135 ? -4.211 2.085 -2.897 1.00 97.25 135 CYS A O 1
ATOM 1088 N N . SER A 1 136 ? -3.168 2.268 -0.895 1.00 92.75 136 SER A N 1
ATOM 1089 C CA . SER A 1 136 ? -4.130 3.199 -0.300 1.00 92.75 136 SER A CA 1
ATOM 1090 C C . SER A 1 136 ? -4.069 4.546 -1.028 1.00 92.75 136 SER A C 1
ATOM 1092 O O . SER A 1 136 ? -3.017 4.872 -1.586 1.00 92.75 136 SER A O 1
ATOM 1094 N N . PRO A 1 137 ? -5.128 5.374 -0.995 1.00 91.50 137 PRO A N 1
ATOM 1095 C CA . PRO A 1 137 ? -5.073 6.693 -1.610 1.00 91.50 137 PRO A CA 1
ATOM 1096 C C . PRO A 1 137 ? -3.886 7.487 -1.051 1.00 91.50 137 PRO A C 1
ATOM 1098 O O . PRO A 1 137 ? -3.806 7.772 0.144 1.00 91.50 137 PRO A O 1
ATOM 1101 N N . SER A 1 138 ? -2.888 7.741 -1.895 1.00 91.69 138 SER A N 1
ATOM 1102 C CA . SER A 1 138 ? -1.636 8.381 -1.504 1.00 91.69 138 SER A CA 1
ATOM 1103 C C . SER A 1 138 ? -0.882 8.851 -2.736 1.00 91.69 138 SER A C 1
ATOM 1105 O O . SER A 1 138 ? -0.819 8.149 -3.748 1.00 91.69 138 SER A O 1
ATOM 1107 N N . THR A 1 139 ? -0.239 10.013 -2.624 1.00 91.31 139 THR A N 1
ATOM 1108 C CA . THR A 1 139 ? 0.644 10.527 -3.673 1.00 91.31 139 THR A CA 1
ATOM 1109 C C . THR A 1 139 ? 1.958 9.758 -3.782 1.00 91.31 139 THR A C 1
ATOM 1111 O O . THR A 1 139 ? 2.648 9.846 -4.795 1.00 91.31 139 THR A O 1
ATOM 1114 N N . PHE A 1 140 ? 2.297 8.977 -2.753 1.00 94.25 140 PHE A N 1
ATOM 1115 C CA . PHE A 1 140 ? 3.525 8.195 -2.682 1.00 94.25 140 PHE A CA 1
ATOM 1116 C C . PHE A 1 140 ? 3.487 6.963 -3.591 1.00 94.25 140 PHE A C 1
ATOM 1118 O O . PHE A 1 140 ? 4.441 6.695 -4.316 1.00 94.25 140 PHE A O 1
ATOM 1125 N N . CYS A 1 141 ? 2.391 6.199 -3.558 1.00 95.94 141 CYS A N 1
ATOM 1126 C CA . CYS A 1 141 ? 2.391 4.840 -4.094 1.00 95.94 141 CYS A CA 1
ATOM 1127 C C . CYS A 1 141 ? 1.767 4.672 -5.482 1.00 95.94 141 CYS A C 1
ATOM 1129 O O . CYS A 1 141 ? 1.904 3.590 -6.054 1.00 95.94 141 CYS A O 1
ATOM 1131 N N . LEU A 1 142 ? 1.119 5.691 -6.062 1.00 95.62 142 LEU A N 1
ATOM 1132 C CA . LEU A 1 142 ? 0.446 5.528 -7.357 1.00 95.62 142 LEU A CA 1
ATOM 1133 C C . LEU A 1 142 ? 1.414 5.056 -8.451 1.00 95.62 142 LEU A C 1
ATOM 1135 O O . LEU A 1 142 ? 1.179 4.039 -9.097 1.00 95.62 142 LEU A O 1
ATOM 1139 N N . TYR A 1 143 ? 2.505 5.788 -8.666 1.00 96.12 143 TYR A N 1
ATOM 1140 C CA . TYR A 1 143 ? 3.438 5.504 -9.755 1.00 96.12 143 TYR A CA 1
ATOM 1141 C C . TYR A 1 143 ? 4.148 4.149 -9.641 1.00 96.12 143 TYR A C 1
ATOM 1143 O O . TYR A 1 143 ? 4.131 3.421 -10.636 1.00 96.12 143 TYR A O 1
ATOM 1151 N N . PRO A 1 144 ? 4.703 3.740 -8.482 1.00 97.44 144 PRO A N 1
ATOM 1152 C CA . PRO A 1 144 ? 5.254 2.393 -8.363 1.00 97.44 144 PRO A CA 1
ATOM 1153 C C . PRO A 1 144 ? 4.177 1.301 -8.498 1.00 97.44 144 PRO A C 1
ATOM 1155 O O . PRO A 1 144 ? 4.478 0.236 -9.022 1.00 97.44 144 PRO A O 1
ATOM 1158 N N . THR A 1 145 ? 2.917 1.570 -8.128 1.00 97.69 145 THR A N 1
ATOM 1159 C CA . THR A 1 145 ? 1.790 0.635 -8.344 1.00 97.69 145 THR A CA 1
ATOM 1160 C C . THR A 1 145 ? 1.423 0.498 -9.822 1.00 97.69 145 THR A C 1
ATOM 1162 O O . THR A 1 145 ? 1.190 -0.602 -10.311 1.00 97.69 145 THR A O 1
ATOM 1165 N N . ILE A 1 146 ? 1.423 1.602 -10.577 1.00 96.44 146 ILE A N 1
ATOM 1166 C CA . ILE A 1 146 ? 1.312 1.555 -12.044 1.00 96.44 146 ILE A CA 1
ATOM 1167 C C . ILE A 1 146 ? 2.480 0.745 -12.622 1.00 96.44 146 ILE A C 1
ATOM 1169 O O . ILE A 1 146 ? 2.298 -0.029 -13.561 1.00 96.44 146 ILE A O 1
ATOM 1173 N N . ALA A 1 147 ? 3.679 0.910 -12.059 1.00 97.31 147 ALA A N 1
ATOM 1174 C CA . ALA A 1 147 ? 4.897 0.251 -12.507 1.00 97.31 147 ALA A CA 1
ATOM 1175 C C . ALA A 1 147 ? 5.024 -1.230 -12.128 1.00 97.31 147 ALA A C 1
ATOM 1177 O O . ALA A 1 147 ? 5.874 -1.902 -12.716 1.00 97.31 147 ALA A O 1
ATOM 1178 N N . THR A 1 148 ? 4.192 -1.748 -11.221 1.00 97.62 148 THR A N 1
ATOM 1179 C CA . THR A 1 148 ? 4.261 -3.125 -10.709 1.00 97.62 148 THR A CA 1
ATOM 1180 C C . THR A 1 148 ? 4.418 -4.159 -11.825 1.00 97.62 148 THR A C 1
ATOM 1182 O O . THR A 1 148 ? 3.772 -4.061 -12.868 1.00 97.62 148 THR A O 1
ATOM 1185 N N . VAL A 1 149 ? 5.324 -5.126 -11.659 1.00 96.19 149 VAL A N 1
ATOM 1186 C CA . VAL A 1 149 ? 5.590 -6.185 -12.647 1.00 96.19 149 VAL A CA 1
ATOM 1187 C C . VAL A 1 149 ? 4.359 -7.068 -12.827 1.00 96.19 149 VAL A C 1
ATOM 1189 O O . VAL A 1 149 ? 3.988 -7.348 -13.967 1.00 96.19 149 VAL A O 1
ATOM 1192 N N . GLY A 1 150 ? 3.721 -7.456 -11.721 1.00 96.81 150 GLY A N 1
ATOM 1193 C CA . GLY A 1 150 ? 2.405 -8.084 -11.732 1.00 96.81 150 GLY A CA 1
ATOM 1194 C C . GLY A 1 150 ? 1.265 -7.063 -11.766 1.00 96.81 150 GLY A C 1
ATOM 1195 O O . GLY A 1 150 ? 1.295 -6.098 -12.531 1.00 96.81 150 GLY A O 1
ATOM 1196 N N . GLU A 1 151 ? 0.248 -7.279 -10.937 1.00 98.12 151 GLU A N 1
ATOM 1197 C CA . GLU A 1 151 ? -0.945 -6.432 -10.887 1.00 98.12 151 GLU A CA 1
ATOM 1198 C C . GLU A 1 151 ? -0.831 -5.345 -9.812 1.00 98.12 151 GLU A C 1
ATOM 1200 O O . GLU A 1 151 ? -0.535 -5.614 -8.646 1.00 98.12 151 GLU A O 1
ATOM 1205 N N . GLY A 1 152 ? -1.096 -4.102 -10.206 1.00 98.12 152 GLY A N 1
ATOM 1206 C CA . GLY A 1 152 ? -1.218 -2.973 -9.292 1.00 98.12 152 GLY A CA 1
ATOM 1207 C C . GLY A 1 152 ? -2.681 -2.717 -8.944 1.00 98.12 152 GLY A C 1
ATOM 1208 O O . GLY A 1 152 ? -3.534 -2.738 -9.823 1.00 98.12 152 GLY A O 1
ATOM 1209 N N . TYR A 1 153 ? -2.976 -2.421 -7.686 1.00 98.31 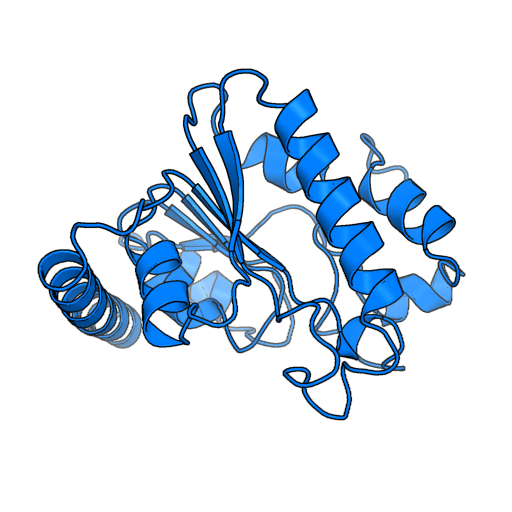153 TYR A N 1
ATOM 1210 C CA . TYR A 1 153 ? -4.311 -2.149 -7.167 1.00 98.31 153 TYR A CA 1
ATOM 1211 C C . TYR A 1 153 ? -4.309 -0.792 -6.472 1.00 98.31 153 TYR A C 1
ATOM 1213 O O . TYR A 1 153 ? -3.544 -0.571 -5.534 1.00 98.31 153 TYR A O 1
ATOM 1221 N N . PHE A 1 154 ? -5.164 0.122 -6.922 1.00 97.31 154 PHE A N 1
ATOM 1222 C CA . PHE A 1 154 ? -5.268 1.466 -6.358 1.00 97.31 154 PHE A CA 1
ATOM 1223 C C . PHE A 1 154 ? -6.695 1.742 -5.884 1.00 97.31 154 PHE A C 1
ATOM 1225 O O . PHE A 1 154 ? -7.658 1.511 -6.621 1.00 97.31 154 PHE A O 1
ATOM 1232 N N . ALA A 1 155 ? -6.836 2.241 -4.658 1.00 94.94 155 ALA A N 1
ATOM 1233 C CA . ALA A 1 155 ? -8.127 2.663 -4.123 1.00 94.94 155 ALA A CA 1
ATOM 1234 C C . ALA A 1 155 ? -8.641 3.901 -4.864 1.00 94.94 155 ALA A C 1
ATOM 1236 O O . ALA A 1 155 ? -7.958 4.923 -4.911 1.00 94.94 155 ALA A O 1
ATOM 1237 N N . ARG A 1 156 ? -9.846 3.823 -5.441 1.00 92.25 156 ARG A N 1
ATOM 1238 C CA . ARG A 1 156 ? -10.457 4.964 -6.138 1.00 92.25 156 ARG A CA 1
ATOM 1239 C C . ARG A 1 156 ? -10.531 6.158 -5.192 1.00 92.25 156 ARG A C 1
ATOM 1241 O O . ARG A 1 156 ? -11.089 6.026 -4.117 1.00 92.25 156 ARG A O 1
ATOM 1248 N N . SER A 1 157 ? -9.993 7.298 -5.608 1.00 91.31 157 SER A N 1
ATOM 1249 C CA . SER A 1 157 ? -9.991 8.541 -4.838 1.00 91.31 157 SER A CA 1
ATOM 1250 C C . SER A 1 157 ? -9.912 9.739 -5.785 1.00 91.31 157 SER A C 1
ATOM 1252 O O . SER A 1 157 ? -9.302 9.646 -6.856 1.00 91.31 157 SER A O 1
ATOM 1254 N N . ASP A 1 158 ? -10.472 10.869 -5.356 1.00 91.12 158 ASP A N 1
ATOM 1255 C CA . ASP A 1 158 ? -10.400 12.156 -6.058 1.00 91.12 158 ASP A CA 1
ATOM 1256 C C . ASP A 1 158 ? -8.968 12.703 -6.172 1.00 91.12 158 ASP A C 1
ATOM 1258 O O . ASP A 1 158 ? -8.713 13.605 -6.967 1.00 91.12 158 ASP A O 1
ATOM 1262 N N . LEU A 1 159 ? -8.004 12.119 -5.446 1.00 91.00 159 LEU A N 1
ATOM 1263 C CA . LEU A 1 159 ? -6.585 12.451 -5.574 1.00 91.00 159 LEU A CA 1
ATOM 1264 C C . LEU A 1 159 ? -6.069 12.232 -7.005 1.00 91.00 159 LEU A C 1
ATOM 1266 O O . LEU A 1 159 ? -5.205 12.967 -7.481 1.00 91.00 159 LEU A O 1
ATOM 1270 N N . TYR A 1 160 ? -6.596 11.210 -7.685 1.00 92.38 160 TYR A N 1
ATOM 1271 C CA . TYR A 1 160 ? -6.202 10.844 -9.041 1.00 92.38 160 TYR A CA 1
ATOM 1272 C C . TYR A 1 160 ? -7.420 10.411 -9.868 1.00 92.38 160 TYR A C 1
ATOM 1274 O O . TYR A 1 160 ? -7.618 9.213 -10.105 1.00 92.38 160 TYR A O 1
ATOM 1282 N N . PRO A 1 161 ? -8.222 11.368 -10.373 1.00 90.25 161 PRO A N 1
ATOM 1283 C CA . PRO A 1 161 ? -9.481 11.068 -11.064 1.00 90.25 161 PRO A CA 1
ATOM 1284 C C . PRO A 1 161 ? -9.283 10.226 -12.338 1.00 90.25 161 PRO A C 1
ATOM 1286 O O . PRO A 1 161 ? -10.175 9.493 -12.758 1.00 90.25 161 PRO A O 1
ATOM 1289 N N . PHE A 1 162 ? -8.081 10.261 -12.921 1.00 91.75 162 PHE A N 1
ATOM 1290 C CA . PHE A 1 162 ? -7.711 9.521 -14.128 1.00 91.75 162 PHE A CA 1
ATOM 1291 C C . PHE A 1 162 ? -7.336 8.045 -13.884 1.00 91.75 162 PHE A C 1
ATOM 1293 O O . PHE A 1 162 ? -7.064 7.318 -14.841 1.00 91.75 162 PHE A O 1
ATOM 1300 N N . VAL A 1 163 ? -7.285 7.561 -12.634 1.00 92.69 163 VAL A N 1
ATOM 1301 C CA . VAL A 1 163 ? -6.884 6.168 -12.338 1.00 92.69 163 VAL A CA 1
ATOM 1302 C C . VAL A 1 163 ? -7.793 5.154 -13.034 1.00 92.69 163 VAL A C 1
ATOM 1304 O O . VAL A 1 163 ? -7.298 4.170 -13.585 1.00 92.69 163 VAL A O 1
ATOM 1307 N N . SER A 1 164 ? -9.100 5.420 -13.086 1.00 93.44 164 SER A N 1
ATOM 1308 C CA . SER A 1 164 ? -10.063 4.557 -13.782 1.00 93.44 164 SER A CA 1
ATOM 1309 C C . SER A 1 164 ? -9.769 4.463 -15.284 1.00 93.44 164 SER A C 1
ATOM 1311 O O . SER A 1 164 ? -9.857 3.384 -15.864 1.00 93.44 164 SER A O 1
ATOM 1313 N N . GLU A 1 165 ? -9.344 5.561 -15.913 1.00 94.00 165 GLU A N 1
ATOM 1314 C CA . GLU A 1 165 ? -8.972 5.590 -17.334 1.00 94.00 165 GLU A CA 1
ATOM 1315 C C . GLU A 1 165 ? -7.663 4.839 -17.608 1.00 94.00 165 GLU A C 1
ATOM 1317 O O . GLU A 1 165 ? -7.495 4.226 -18.665 1.00 94.00 165 GLU A O 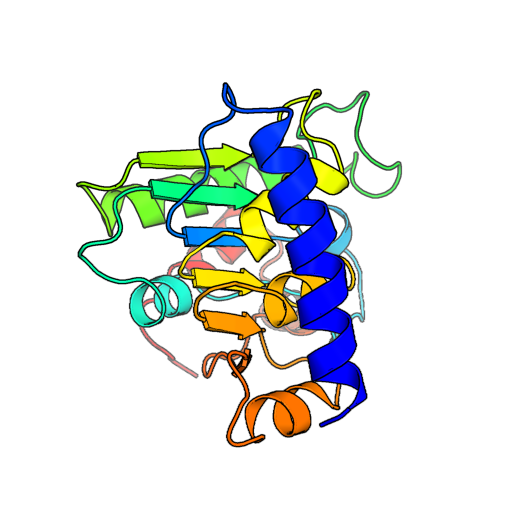1
ATOM 1322 N N . ILE A 1 166 ? -6.712 4.871 -16.666 1.00 93.06 166 ILE A N 1
ATOM 1323 C CA . ILE A 1 166 ? -5.492 4.058 -16.754 1.00 93.06 166 ILE A CA 1
ATOM 1324 C C . ILE A 1 166 ? -5.837 2.579 -16.608 1.00 93.06 166 ILE A C 1
ATOM 1326 O O . ILE A 1 166 ? -5.352 1.773 -17.398 1.00 93.06 166 ILE A O 1
ATOM 1330 N N . ALA A 1 167 ? -6.665 2.213 -15.630 1.00 94.75 167 ALA A N 1
ATOM 1331 C CA . ALA A 1 167 ? -7.061 0.827 -15.390 1.00 94.75 167 ALA A CA 1
ATOM 1332 C C . ALA A 1 167 ? -7.879 0.229 -16.551 1.00 94.75 167 ALA A C 1
ATOM 1334 O O . ALA A 1 167 ? -7.749 -0.957 -16.834 1.00 94.75 167 ALA A O 1
ATOM 1335 N N . ALA A 1 168 ? -8.665 1.046 -17.260 1.00 94.75 168 ALA A N 1
ATOM 1336 C CA . ALA A 1 168 ? -9.476 0.618 -18.402 1.00 94.75 168 ALA A CA 1
ATOM 1337 C C . ALA A 1 168 ? -8.679 0.367 -19.701 1.00 94.75 168 ALA A C 1
ATOM 1339 O O . ALA A 1 168 ? -9.244 -0.113 -20.684 1.00 94.75 168 ALA A O 1
ATOM 1340 N N . GLN A 1 169 ? -7.382 0.698 -19.750 1.00 93.81 169 GLN A N 1
ATOM 1341 C CA . GLN A 1 169 ? -6.561 0.434 -20.938 1.00 93.81 169 GLN A CA 1
ATOM 1342 C C . GLN A 1 169 ? -6.316 -1.080 -21.109 1.00 93.81 169 GLN A C 1
ATOM 1344 O O . GLN A 1 169 ? -5.998 -1.746 -20.123 1.00 93.81 169 GLN A O 1
ATOM 1349 N N . PRO A 1 170 ? -6.386 -1.634 -22.338 1.00 90.81 170 PRO A N 1
ATOM 1350 C CA . PRO A 1 170 ? -6.235 -3.077 -22.567 1.00 90.81 170 PRO A CA 1
ATOM 1351 C C . PRO A 1 170 ? -4.901 -3.665 -22.088 1.00 90.81 170 PRO A C 1
ATOM 1353 O O . PRO A 1 170 ? -4.837 -4.821 -21.687 1.00 90.81 170 PRO A O 1
ATOM 1356 N N . ASP A 1 171 ? -3.831 -2.869 -22.127 1.00 90.50 171 ASP A N 1
ATOM 1357 C CA . ASP A 1 171 ? -2.480 -3.238 -21.697 1.00 90.50 171 ASP A CA 1
ATOM 1358 C C . ASP A 1 171 ? -2.171 -2.788 -20.257 1.00 90.50 171 ASP A C 1
ATOM 1360 O O . ASP A 1 171 ? -1.010 -2.739 -19.836 1.00 90.50 171 ASP A O 1
ATOM 1364 N N . SER A 1 172 ? -3.191 -2.387 -19.497 1.00 93.62 172 SER A N 1
ATOM 1365 C CA . SER A 1 172 ? -3.018 -1.950 -18.120 1.00 93.62 172 SER A CA 1
ATOM 1366 C C . SER A 1 172 ? -2.883 -3.132 -17.174 1.00 93.62 172 SER A C 1
ATOM 1368 O O . SER A 1 172 ? -3.702 -4.052 -17.157 1.00 93.62 172 SER A O 1
ATOM 1370 N N . ASN A 1 173 ? -1.865 -3.063 -16.328 1.00 95.62 173 ASN A N 1
ATOM 1371 C CA . ASN A 1 173 ? -1.693 -3.903 -15.150 1.00 95.62 173 ASN A CA 1
ATOM 1372 C C . ASN A 1 173 ? -2.326 -3.274 -13.897 1.00 95.62 173 ASN A C 1
ATOM 1374 O O . ASN A 1 173 ? -2.304 -3.890 -12.836 1.00 95.62 173 ASN A O 1
ATOM 1378 N N . LEU A 1 174 ? -2.864 -2.053 -14.007 1.00 97.19 174 LEU A N 1
ATOM 1379 C CA . LEU A 1 174 ? -3.545 -1.377 -12.912 1.00 97.19 174 LEU A CA 1
ATOM 1380 C C . LEU A 1 174 ? -5.004 -1.843 -12.826 1.00 97.19 174 LEU A C 1
ATOM 1382 O O . LEU A 1 174 ? -5.695 -1.985 -13.839 1.00 97.19 174 LEU A O 1
ATOM 1386 N N . ARG A 1 175 ? -5.476 -2.036 -11.602 1.00 97.50 175 ARG A N 1
ATOM 1387 C CA . ARG A 1 175 ? -6.852 -2.343 -11.225 1.00 97.50 175 ARG A CA 1
ATOM 1388 C C . ARG A 1 175 ? -7.316 -1.323 -10.194 1.00 97.50 175 ARG A C 1
ATOM 1390 O O . ARG A 1 175 ? -6.531 -0.846 -9.371 1.00 97.50 175 ARG A O 1
ATOM 1397 N N . VAL A 1 176 ? -8.596 -0.983 -10.251 1.00 96.94 176 VAL A N 1
ATOM 1398 C CA . VAL A 1 176 ? -9.233 -0.150 -9.230 1.00 96.94 176 VAL A CA 1
ATOM 1399 C C . VAL A 1 176 ? -9.796 -1.075 -8.162 1.00 96.94 176 VAL A C 1
ATOM 1401 O O . VAL A 1 176 ? -10.454 -2.055 -8.502 1.00 96.94 176 VAL A O 1
ATOM 1404 N N . ILE A 1 177 ? -9.521 -0.780 -6.894 1.00 96.31 177 ILE A N 1
ATOM 1405 C CA . ILE A 1 177 ? -10.111 -1.516 -5.770 1.00 96.31 177 ILE A CA 1
ATOM 1406 C C . ILE A 1 177 ? -11.614 -1.220 -5.748 1.00 96.31 177 ILE A C 1
ATOM 1408 O O . ILE A 1 177 ? -12.012 -0.057 -5.829 1.00 96.31 177 ILE A O 1
ATOM 1412 N N . GLU A 1 178 ? -12.435 -2.269 -5.704 1.00 92.56 178 GLU A N 1
ATOM 1413 C CA . GLU A 1 178 ? -13.896 -2.149 -5.776 1.00 92.56 178 GLU A CA 1
ATOM 1414 C C . GLU A 1 178 ? -14.497 -1.635 -4.469 1.00 92.56 178 GLU A C 1
ATOM 1416 O O . GLU A 1 178 ? -15.528 -0.966 -4.477 1.00 92.56 178 GLU A O 1
ATOM 1421 N N . GLU A 1 179 ? -13.863 -1.956 -3.345 1.00 91.25 179 GLU A N 1
ATOM 1422 C CA . GLU A 1 179 ? -14.269 -1.490 -2.034 1.00 91.25 179 GLU A CA 1
ATOM 1423 C C . GLU A 1 179 ? -13.939 -0.013 -1.856 1.00 91.25 179 GLU A C 1
ATOM 1425 O O . GLU A 1 179 ? -12.791 0.412 -2.010 1.00 91.25 179 GLU A O 1
ATOM 1430 N N . ASP A 1 180 ? -14.943 0.742 -1.421 1.00 91.44 180 ASP A N 1
ATOM 1431 C CA . ASP A 1 180 ? -14.729 2.097 -0.942 1.00 91.44 180 ASP A CA 1
ATOM 1432 C C . ASP A 1 180 ? -13.776 2.067 0.259 1.00 91.44 180 ASP A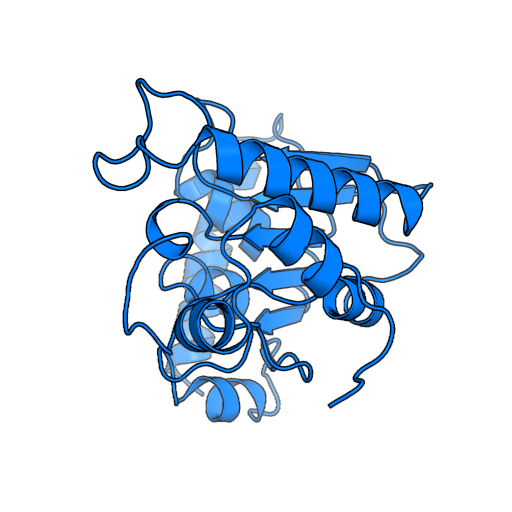 C 1
ATOM 1434 O O . ASP A 1 180 ? -13.937 1.286 1.208 1.00 91.44 180 ASP A O 1
ATOM 1438 N N . PHE A 1 181 ? -12.760 2.924 0.205 1.00 92.75 181 PHE A N 1
ATOM 1439 C CA . PHE A 1 181 ? -11.917 3.185 1.357 1.00 92.75 181 PHE A CA 1
ATOM 1440 C C . PHE A 1 181 ? -12.688 4.065 2.351 1.00 92.75 181 PHE A C 1
ATOM 1442 O O . PHE A 1 181 ? -13.544 4.857 1.966 1.00 92.75 181 PHE A O 1
ATOM 1449 N N . LEU A 1 182 ? -12.368 3.939 3.634 1.00 93.50 182 LEU A N 1
ATOM 1450 C CA . LEU A 1 182 ? -12.873 4.819 4.675 1.00 93.50 182 LEU A CA 1
ATOM 1451 C C . LEU A 1 182 ? -12.131 6.146 4.609 1.00 93.50 182 LEU A C 1
ATOM 1453 O O . LEU A 1 182 ? -10.981 6.223 5.053 1.00 93.50 182 LEU A O 1
ATOM 1457 N N . SER A 1 183 ? -12.770 7.169 4.051 1.00 92.12 183 SER A N 1
ATOM 1458 C CA . SER A 1 183 ? -12.192 8.507 4.008 1.00 92.12 183 SER A CA 1
ATOM 1459 C C . SER A 1 183 ? -12.112 9.130 5.395 1.00 92.12 183 SER A C 1
ATOM 1461 O O . SER A 1 183 ? -12.850 8.764 6.315 1.00 92.12 183 SER A O 1
ATOM 1463 N N . ILE A 1 184 ? -11.223 10.108 5.558 1.00 89.56 184 ILE A N 1
ATOM 1464 C CA . ILE A 1 184 ? -11.078 10.784 6.849 1.00 89.56 184 ILE A CA 1
ATOM 1465 C C . ILE A 1 184 ? -12.370 11.526 7.217 1.00 89.56 184 ILE A C 1
ATOM 1467 O O . ILE A 1 184 ? -12.788 11.493 8.373 1.00 89.56 184 ILE A O 1
ATOM 1471 N N . GLN A 1 185 ? -13.062 12.129 6.242 1.00 89.62 185 GLN A N 1
ATOM 1472 C CA . GLN A 1 185 ? -14.393 12.700 6.471 1.00 89.62 185 GLN A CA 1
ATOM 1473 C C . GLN A 1 185 ? -15.374 11.654 7.030 1.00 89.62 185 GLN A C 1
ATOM 14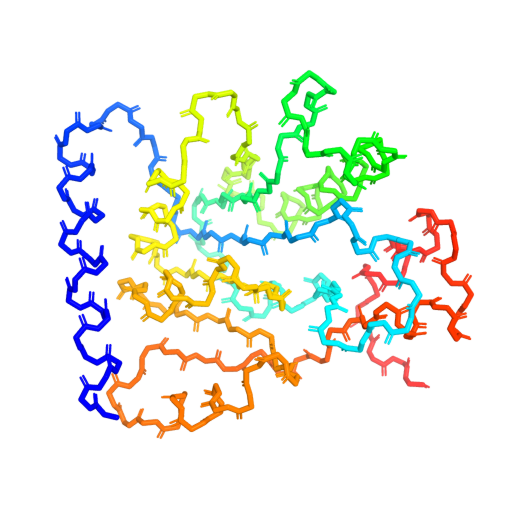75 O O . GLN A 1 185 ? -16.021 11.915 8.045 1.00 89.62 185 GLN A O 1
ATOM 1480 N N . GLN A 1 186 ? -15.436 10.459 6.437 1.00 91.69 186 GLN A N 1
ATOM 1481 C CA . GLN A 1 186 ? -16.311 9.386 6.919 1.00 91.69 186 GLN A CA 1
ATOM 1482 C C . GLN A 1 186 ? -15.931 8.914 8.327 1.00 91.69 186 GLN A C 1
ATOM 1484 O O . GLN A 1 186 ? -16.816 8.606 9.122 1.00 91.69 186 GLN A O 1
ATOM 1489 N N . MET A 1 187 ? -14.639 8.895 8.681 1.00 91.56 187 MET A N 1
ATOM 1490 C CA . MET A 1 187 ? -14.213 8.598 10.056 1.00 91.56 187 MET A CA 1
ATOM 1491 C C . MET A 1 187 ? -14.845 9.561 11.068 1.00 91.56 187 MET A C 1
ATOM 1493 O O . MET A 1 187 ? -15.279 9.125 12.134 1.00 91.56 187 MET A O 1
ATOM 1497 N N . TYR A 1 188 ? -14.924 10.855 10.740 1.00 89.44 188 TYR A N 1
ATOM 1498 C CA . TYR A 1 188 ? -15.565 11.853 11.599 1.00 89.44 188 TYR A CA 1
ATOM 1499 C C . TYR A 1 188 ? -17.087 11.697 11.642 1.00 89.44 188 TYR A C 1
ATOM 1501 O O . TYR A 1 188 ? -17.661 11.729 12.729 1.00 89.44 188 TYR A O 1
ATOM 1509 N N . GLU A 1 189 ? -17.734 11.495 10.492 1.00 91.31 189 GLU A N 1
ATOM 1510 C CA . GLU A 1 189 ? -19.191 11.309 10.395 1.00 91.31 189 GLU A CA 1
ATOM 1511 C C . GLU A 1 189 ? -19.670 10.069 11.164 1.00 91.31 189 GLU A C 1
ATOM 1513 O O . GLU A 1 189 ? -20.712 10.100 11.814 1.00 91.31 189 GLU A O 1
ATOM 1518 N N . LEU A 1 190 ? -18.870 9.001 11.153 1.00 92.38 190 LEU A N 1
ATOM 1519 C CA . LEU A 1 190 ? -19.130 7.754 11.875 1.00 92.38 190 LEU A CA 1
ATOM 1520 C C . LEU A 1 190 ? -18.616 7.765 13.326 1.00 92.38 190 LEU A C 1
ATOM 1522 O O . LEU A 1 190 ? -18.716 6.751 14.017 1.00 92.38 190 LEU A O 1
ATOM 1526 N N . ASN A 1 191 ? -18.057 8.885 13.797 1.00 91.38 191 ASN A N 1
ATOM 1527 C CA . ASN A 1 191 ? -17.464 9.038 15.129 1.00 91.38 191 ASN A CA 1
ATOM 1528 C C . ASN A 1 191 ? -16.398 7.967 15.469 1.00 91.38 191 ASN A C 1
ATOM 1530 O O . ASN A 1 191 ? -16.276 7.517 16.611 1.00 91.38 191 ASN A O 1
ATOM 1534 N N . LEU A 1 192 ? -15.584 7.571 14.487 1.00 91.62 192 LEU A N 1
ATOM 1535 C CA . LEU A 1 192 ? -14.475 6.616 14.631 1.00 91.62 192 LEU A CA 1
ATOM 1536 C C . LEU A 1 192 ? -13.224 7.313 15.191 1.00 91.62 192 LEU A C 1
ATOM 1538 O O . LEU A 1 192 ? -12.150 7.304 14.594 1.00 91.62 192 LEU A O 1
ATOM 1542 N N . THR A 1 193 ? -13.385 7.986 16.329 1.00 83.25 193 THR A N 1
ATOM 1543 C CA . THR A 1 193 ? -12.359 8.860 16.919 1.00 83.25 193 THR A CA 1
ATOM 1544 C C . THR A 1 193 ? -11.325 8.110 17.765 1.00 83.25 193 THR A C 1
ATOM 1546 O O . THR A 1 193 ? -10.215 8.619 17.968 1.00 83.25 193 THR A O 1
ATOM 1549 N N . SER A 1 194 ? -11.658 6.902 18.235 1.00 90.56 194 SER A N 1
ATOM 1550 C CA . SER A 1 194 ? -10.722 5.999 18.913 1.00 90.56 194 SER A CA 1
ATOM 1551 C C . SER A 1 194 ? -10.107 4.992 17.939 1.00 90.56 194 SER A C 1
ATOM 1553 O O . SER A 1 194 ? -10.718 4.612 16.936 1.00 90.56 194 SER A O 1
ATOM 1555 N N . THR A 1 195 ? -8.891 4.540 18.249 1.00 91.81 195 THR A N 1
ATOM 1556 C CA . THR A 1 195 ? -8.181 3.539 17.441 1.00 91.81 195 THR A CA 1
ATOM 1557 C C . THR A 1 195 ? -8.954 2.220 17.395 1.00 91.81 195 THR A C 1
ATOM 1559 O O . THR A 1 195 ? -9.027 1.587 16.349 1.00 91.81 195 THR A O 1
ATOM 1562 N N . GLU A 1 196 ? -9.596 1.833 18.496 1.00 94.62 196 GLU A N 1
ATOM 1563 C CA . GLU A 1 196 ? -10.396 0.611 18.616 1.00 94.62 196 GLU A CA 1
ATOM 1564 C C . GLU A 1 196 ? -11.653 0.673 17.747 1.00 94.62 196 GLU A C 1
ATOM 1566 O O . GLU A 1 196 ? -11.982 -0.302 17.075 1.00 94.62 196 GLU A O 1
ATOM 1571 N N . ALA A 1 197 ? -12.342 1.820 17.720 1.00 94.38 197 ALA A N 1
ATOM 1572 C CA . ALA A 1 197 ? -13.503 2.015 16.858 1.00 94.38 197 ALA A CA 1
ATOM 1573 C C . ALA A 1 197 ? -13.106 1.932 15.376 1.00 94.38 197 ALA A C 1
ATOM 1575 O O . ALA A 1 197 ? -13.788 1.270 14.591 1.00 94.38 197 ALA A O 1
ATOM 1576 N N . LEU A 1 198 ? -11.976 2.548 15.008 1.00 94.12 198 LEU A N 1
ATOM 1577 C CA . LEU A 1 198 ? -11.424 2.481 13.656 1.00 94.12 198 LEU A CA 1
ATOM 1578 C C . LEU A 1 198 ? -11.037 1.045 13.268 1.00 94.12 198 LEU A C 1
ATOM 1580 O O . LEU A 1 198 ? -11.472 0.572 12.222 1.00 94.12 198 LEU A O 1
ATOM 1584 N N . ILE A 1 199 ? -10.297 0.324 14.115 1.00 95.94 199 ILE A N 1
ATOM 1585 C CA . ILE A 1 199 ? -9.966 -1.098 13.903 1.00 95.94 199 ILE A CA 1
ATOM 1586 C C . ILE A 1 199 ? -11.237 -1.931 13.745 1.00 95.94 199 ILE A C 1
ATOM 1588 O O . ILE A 1 199 ? -11.365 -2.715 12.803 1.00 95.94 199 ILE A O 1
ATOM 1592 N N . GLY A 1 200 ? -12.205 -1.721 14.638 1.00 96.31 200 GLY A N 1
ATOM 1593 C CA . GLY A 1 200 ? -13.490 -2.402 14.607 1.00 96.31 200 GLY A CA 1
ATOM 1594 C C . GLY A 1 200 ? -14.238 -2.174 13.297 1.00 96.31 200 GLY A C 1
ATOM 1595 O O . GLY A 1 200 ? -14.894 -3.093 12.819 1.00 96.31 200 GLY A O 1
ATOM 1596 N N . TRP A 1 201 ? -14.122 -0.988 12.688 1.00 95.44 201 TRP A N 1
ATOM 1597 C CA . TRP A 1 201 ? -14.652 -0.714 11.351 1.00 95.44 201 TRP A CA 1
ATOM 1598 C C . TRP A 1 201 ? -13.833 -1.409 10.253 1.00 95.44 201 TRP A C 1
ATOM 1600 O O . TRP A 1 201 ? -14.409 -2.091 9.405 1.00 95.44 201 TRP A O 1
ATOM 1610 N N . LEU A 1 202 ? -12.499 -1.296 10.286 1.00 95.62 202 LEU A N 1
ATOM 1611 C CA . LEU A 1 202 ? -11.598 -1.846 9.262 1.00 95.62 202 LEU A CA 1
ATOM 1612 C C . LEU A 1 202 ? -11.697 -3.368 9.137 1.00 95.62 202 LEU A C 1
ATOM 1614 O O . LEU A 1 202 ? -11.596 -3.897 8.028 1.00 95.62 202 LEU A O 1
ATOM 1618 N N . ARG A 1 203 ? -11.949 -4.062 10.251 1.00 95.38 203 ARG A N 1
ATOM 1619 C CA . ARG A 1 203 ? -12.125 -5.519 10.308 1.00 95.38 203 ARG A CA 1
ATOM 1620 C C . ARG A 1 203 ? -13.517 -6.015 9.893 1.00 95.38 203 ARG A C 1
ATOM 1622 O O . ARG A 1 203 ? -13.692 -7.227 9.771 1.00 95.38 203 ARG A O 1
ATOM 1629 N N . ARG A 1 204 ? -14.515 -5.149 9.654 1.00 90.88 204 ARG A N 1
ATOM 1630 C CA . ARG A 1 204 ? -15.880 -5.607 9.315 1.00 90.88 204 ARG A CA 1
ATOM 1631 C C . ARG A 1 204 ? -15.906 -6.400 8.008 1.00 90.88 204 ARG A C 1
ATOM 1633 O O . ARG A 1 204 ? -15.544 -5.914 6.932 1.00 90.88 204 ARG A O 1
ATOM 1640 N N . THR A 1 205 ? -16.420 -7.621 8.092 1.00 71.06 205 THR A N 1
ATOM 1641 C CA . THR A 1 205 ? -16.518 -8.564 6.971 1.00 71.06 205 THR A CA 1
ATOM 1642 C C . THR A 1 205 ? -17.676 -8.242 6.022 1.00 71.06 205 THR A C 1
ATOM 1644 O O . THR A 1 205 ? -17.597 -8.571 4.839 1.00 71.06 205 THR A O 1
ATOM 1647 N N . SER A 1 206 ? -18.707 -7.531 6.491 1.00 60.31 206 SER A N 1
ATOM 1648 C CA . SER A 1 206 ? -19.886 -7.134 5.715 1.00 60.31 206 SER A CA 1
ATOM 1649 C C . SER A 1 206 ? -19.938 -5.629 5.432 1.00 60.31 206 SER A C 1
ATOM 1651 O O . SER A 1 206 ? -19.558 -4.779 6.241 1.00 60.31 206 SER A O 1
ATOM 1653 N N . SER A 1 207 ? -20.403 -5.285 4.233 1.00 52.31 207 SER A N 1
ATOM 1654 C CA . SER A 1 207 ? -20.873 -3.947 3.872 1.00 52.31 207 SER A CA 1
ATOM 1655 C C . SER A 1 207 ? -22.282 -3.752 4.428 1.00 52.31 207 SER A C 1
ATOM 1657 O O . SER A 1 207 ? -23.246 -3.698 3.667 1.00 52.31 207 SER A O 1
ATOM 1659 N N . GLU A 1 208 ? -22.424 -3.720 5.751 1.00 44.59 208 GLU A N 1
ATOM 1660 C CA . GLU A 1 208 ? -23.625 -3.124 6.335 1.00 44.59 208 GLU A CA 1
ATOM 1661 C C . GLU A 1 208 ? -23.497 -1.616 6.115 1.00 44.59 208 GLU A C 1
ATOM 1663 O O . GLU A 1 208 ? -22.659 -0.955 6.733 1.00 44.59 208 GLU A O 1
ATOM 1668 N N . LYS A 1 209 ? -24.219 -1.144 5.093 1.00 41.22 209 LYS A N 1
ATOM 1669 C CA . LYS A 1 209 ? -24.444 0.273 4.815 1.00 41.22 209 LYS A CA 1
ATOM 1670 C C . LYS A 1 209 ? -25.355 0.864 5.879 1.00 41.22 209 LYS A C 1
ATOM 1672 O O . LYS A 1 209 ? -26.327 0.166 6.243 1.00 41.22 209 LYS A O 1
#

pLDDT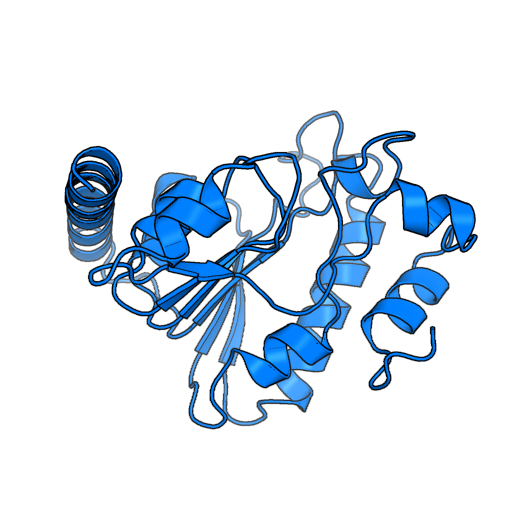: mean 90.94, std 9.99, range [41.22, 98.75]

Secondary structure (DSSP, 8-state):
-HHHHHHHHHHHHHHHHHHHH-TTSPPPSEEEE---TTTTT-TT--S-EE--HHHHHHHS-TT--EEEEE-----TTTS-TTTTTTHHHHHHHHHHHHHHHHHH-TTSEEEEE--TT--HHHHHHHHHHSSEEEE-S-TTTHHHHHH-SSEEEEE--TT-TTHHHHHTSTT--EEEESSPPEEHHHHHHTT--SHHHHHHHHT--S---

Foldseek 3Di:
DVVLVVLLVVLQVLLVVVCVVCVVDDFFQEEEEDEDQLQLDDPPFQQAFAAFLVLVLVQDDLPGAEYEYEYEALDLVRDDPRRNVCSVLVVVLVVLSQVSVCVSRVNHHYYYQHDPPRDLSNNLSSLLAHQEYEYGRDPSHPSSLSNHPHAREYEDGPSCVCLVVQQPDPPGSYDYRPDHGCGSNNCVVVVVNDSVSVSVRSHDPDPPD